Protein AF-A0A3R7D7I3-F1 (afdb_monomer_lite)

Sequence (287 aa):
MRCALALGLGGVFFFAKLTLVVSSLQPSVLHIVVDAAAATLDTLFAASAFFLMVVQVGGTERAIDVLAKHQAQVIPPTPAFASPCDDDTQDYDQVRQARVTYMAHRRVMLQFALVHPVLVTAAAAHDATTSRVKTSGAAIRVVLALLDVGMTCVAIVSLVQLVKRFDAAIAAKFRHKGKAVIVLGYILLRCVQCSVYNGCVPPTYRDQCTWFWAMCLVQLVVLTAGFARVFAPSTFHAMSYGRPALSRVWDVFQHPVPECRTLHDTLATEFAGGASTKQLHHLRVEY

Structure (mmCIF, N/CA/C/O backbone):
data_AF-A0A3R7D7I3-F1
#
_entry.id   AF-A0A3R7D7I3-F1
#
loop_
_atom_site.group_PDB
_atom_site.id
_atom_site.type_symbol
_atom_site.label_atom_id
_atom_site.label_alt_id
_atom_site.label_comp_id
_atom_site.label_asym_id
_atom_site.label_entity_id
_atom_site.label_seq_id
_atom_site.pdbx_PDB_ins_code
_atom_site.Cartn_x
_atom_site.Cartn_y
_atom_site.Cartn_z
_atom_site.occupancy
_atom_site.B_iso_or_equiv
_atom_site.auth_seq_id
_atom_site.auth_comp_id
_atom_site.auth_asym_id
_atom_site.auth_atom_id
_atom_site.pdbx_PDB_model_num
ATOM 1 N N . MET A 1 1 ? -16.046 -5.085 0.261 1.00 49.41 1 MET A N 1
ATOM 2 C CA . MET A 1 1 ? -16.159 -4.663 -1.157 1.00 49.41 1 MET A CA 1
ATOM 3 C C . MET A 1 1 ? -14.926 -3.924 -1.680 1.00 49.41 1 MET A C 1
ATOM 5 O O . MET A 1 1 ? -14.342 -4.412 -2.631 1.00 49.41 1 MET A O 1
ATOM 9 N N . ARG A 1 2 ? -14.473 -2.812 -1.076 1.00 54.53 2 ARG A N 1
ATOM 10 C CA . ARG A 1 2 ? -13.364 -1.993 -1.627 1.00 54.53 2 ARG A CA 1
ATOM 11 C C . ARG A 1 2 ? -12.019 -2.731 -1.786 1.00 54.53 2 ARG A C 1
ATOM 13 O O . ARG A 1 2 ? -11.414 -2.627 -2.841 1.00 54.53 2 ARG A O 1
ATOM 20 N N . CYS A 1 3 ? -11.599 -3.540 -0.808 1.00 55.62 3 CYS A N 1
ATOM 21 C CA . CYS A 1 3 ? -10.357 -4.325 -0.916 1.00 55.62 3 CYS A CA 1
ATOM 22 C C . CYS A 1 3 ? -10.444 -5.437 -1.976 1.00 55.62 3 CYS A C 1
ATOM 24 O O . CYS A 1 3 ? -9.468 -5.701 -2.659 1.00 55.62 3 CYS A O 1
ATOM 26 N N . ALA A 1 4 ? -11.619 -6.054 -2.146 1.00 58.28 4 ALA A N 1
ATOM 27 C CA . ALA A 1 4 ? -11.839 -7.082 -3.165 1.00 58.28 4 ALA A CA 1
ATOM 28 C C . ALA A 1 4 ? -11.820 -6.485 -4.582 1.00 58.28 4 ALA A C 1
ATOM 30 O O . ALA A 1 4 ? -11.237 -7.068 -5.486 1.00 58.28 4 ALA A O 1
ATOM 31 N N . LEU A 1 5 ? -12.405 -5.292 -4.754 1.00 62.47 5 LEU A N 1
ATOM 32 C CA . LEU A 1 5 ? -12.325 -4.533 -6.003 1.00 62.47 5 LEU A CA 1
ATOM 33 C C . LEU A 1 5 ? -10.889 -4.111 -6.313 1.00 62.47 5 LEU A C 1
ATOM 35 O O . LEU A 1 5 ? -10.449 -4.284 -7.439 1.00 62.47 5 LEU A O 1
ATOM 39 N N . ALA A 1 6 ? -10.146 -3.608 -5.325 1.00 60.66 6 ALA A N 1
ATOM 40 C CA . ALA A 1 6 ? -8.744 -3.241 -5.509 1.00 60.66 6 ALA A CA 1
ATOM 41 C C . ALA A 1 6 ? -7.867 -4.453 -5.869 1.00 60.66 6 ALA A C 1
ATOM 43 O O . ALA A 1 6 ? -7.015 -4.338 -6.740 1.00 60.66 6 ALA A O 1
ATOM 44 N N . LEU A 1 7 ? -8.119 -5.621 -5.271 1.00 62.03 7 LEU A N 1
ATOM 45 C CA . LEU A 1 7 ? -7.388 -6.856 -5.571 1.00 62.03 7 LEU A CA 1
ATOM 46 C C . LEU A 1 7 ? -7.756 -7.421 -6.954 1.00 62.03 7 LEU A C 1
ATOM 48 O O . LEU A 1 7 ? -6.875 -7.818 -7.712 1.00 62.03 7 LEU A O 1
ATOM 52 N N . GLY A 1 8 ? -9.040 -7.379 -7.327 1.00 62.53 8 GLY A N 1
ATOM 53 C CA . GLY A 1 8 ? -9.505 -7.747 -8.667 1.00 62.53 8 GLY A CA 1
ATOM 54 C C . GLY A 1 8 ? -8.956 -6.819 -9.755 1.00 62.53 8 GLY A C 1
ATOM 55 O O . GLY A 1 8 ? -8.405 -7.291 -10.746 1.00 62.53 8 GLY A O 1
ATOM 56 N N . LEU A 1 9 ? -9.027 -5.502 -9.544 1.00 67.88 9 LEU A N 1
ATOM 57 C CA . LEU A 1 9 ? -8.438 -4.511 -10.446 1.00 67.88 9 LEU A CA 1
ATOM 58 C C . LEU A 1 9 ? -6.911 -4.649 -10.500 1.00 67.88 9 LEU A C 1
ATOM 60 O O . LEU A 1 9 ? -6.346 -4.599 -11.586 1.00 67.88 9 LEU A O 1
ATOM 64 N N . GLY A 1 10 ? -6.246 -4.898 -9.369 1.00 61.69 10 GLY A N 1
ATOM 65 C CA . GLY A 1 10 ? -4.805 -5.158 -9.311 1.00 61.69 10 GLY A CA 1
ATOM 66 C C . GLY A 1 10 ? -4.401 -6.349 -10.181 1.00 61.69 10 GLY A C 1
ATOM 67 O O . GLY A 1 10 ? -3.422 -6.262 -10.922 1.00 61.69 10 GLY A O 1
ATOM 68 N N . GLY A 1 11 ? -5.210 -7.415 -10.182 1.00 61.19 11 GLY A N 1
ATOM 69 C CA . GLY A 1 11 ? -5.064 -8.541 -11.106 1.00 61.19 11 GLY A CA 1
ATOM 70 C C . GLY A 1 11 ? -5.234 -8.140 -12.574 1.00 61.19 11 GLY A C 1
ATOM 71 O O . GLY A 1 11 ? -4.400 -8.500 -13.402 1.00 61.19 11 GLY A O 1
ATOM 72 N N . VAL A 1 12 ? -6.250 -7.338 -12.906 1.00 73.81 12 VAL A N 1
ATOM 73 C CA . VAL A 1 12 ? -6.464 -6.831 -14.277 1.00 73.81 12 VAL A CA 1
ATOM 74 C C . VAL A 1 12 ? -5.274 -5.999 -14.760 1.00 73.81 12 VAL A C 1
ATOM 76 O O . VAL A 1 12 ? -4.784 -6.227 -15.864 1.00 73.81 12 VAL A O 1
ATOM 79 N N . PHE A 1 13 ? -4.755 -5.079 -13.942 1.00 71.44 13 PHE A N 1
ATOM 80 C CA . PHE A 1 13 ? -3.580 -4.281 -14.308 1.00 71.44 13 PHE A CA 1
ATOM 81 C C . PHE A 1 13 ? -2.303 -5.120 -14.392 1.00 71.44 13 PHE A C 1
ATOM 83 O O . PHE A 1 13 ? -1.459 -4.848 -15.242 1.00 71.44 13 PHE A O 1
ATOM 90 N N . PHE A 1 14 ? -2.166 -6.161 -13.566 1.00 66.44 14 PHE A N 1
ATOM 91 C CA . PHE A 1 14 ? -1.073 -7.123 -13.692 1.00 66.44 14 PHE A CA 1
ATOM 92 C C . PHE A 1 14 ? -1.122 -7.853 -15.041 1.00 66.44 14 PHE A C 1
ATOM 94 O O . PHE A 1 14 ? -0.117 -7.889 -15.748 1.00 66.44 14 PHE A O 1
ATOM 101 N N . PHE A 1 15 ? -2.292 -8.356 -15.448 1.00 68.38 15 PHE A N 1
ATOM 102 C CA . PHE A 1 15 ? -2.475 -8.981 -16.762 1.00 68.38 15 PHE A CA 1
ATOM 103 C C . PHE A 1 15 ? -2.281 -7.993 -17.916 1.00 68.38 15 PHE A C 1
ATOM 105 O O . PHE A 1 15 ? -1.666 -8.346 -18.923 1.00 68.38 15 PHE A O 1
ATOM 112 N N . ALA A 1 16 ? -2.737 -6.747 -17.769 1.00 69.31 16 ALA A N 1
ATOM 113 C CA . ALA A 1 16 ? -2.499 -5.695 -18.752 1.00 69.31 16 ALA A CA 1
ATOM 114 C C . ALA A 1 16 ? -0.996 -5.422 -18.914 1.00 69.31 16 ALA A C 1
ATOM 116 O O . ALA A 1 16 ? -0.504 -5.406 -20.040 1.00 69.31 16 ALA A O 1
ATOM 117 N N . LYS A 1 17 ? -0.250 -5.290 -17.806 1.00 67.88 17 LYS A N 1
ATOM 118 C CA . LYS A 1 17 ? 1.209 -5.100 -17.815 1.00 67.88 17 LYS A CA 1
ATOM 119 C C . LYS A 1 17 ? 1.936 -6.293 -18.432 1.00 67.88 17 LYS A C 1
ATOM 121 O O . LYS A 1 17 ? 2.832 -6.098 -19.245 1.00 67.88 17 LYS A O 1
ATOM 126 N N . LEU A 1 18 ? 1.534 -7.513 -18.081 1.00 63.91 18 LEU A N 1
ATOM 127 C CA . LEU A 1 18 ? 2.087 -8.735 -18.660 1.00 63.91 18 LEU A CA 1
ATOM 128 C C . LEU A 1 18 ? 1.888 -8.765 -20.181 1.00 63.91 18 LEU A C 1
ATOM 130 O O . LEU A 1 18 ? 2.837 -8.990 -20.923 1.00 63.91 18 LEU A O 1
ATOM 134 N N . THR A 1 19 ? 0.670 -8.478 -20.640 1.00 67.75 19 THR A N 1
ATOM 135 C CA . THR A 1 19 ? 0.333 -8.445 -22.070 1.00 67.75 19 THR A CA 1
ATOM 136 C C . THR A 1 19 ? 1.144 -7.374 -22.794 1.00 67.75 19 THR A C 1
ATOM 138 O O . THR A 1 19 ? 1.713 -7.644 -23.846 1.00 67.75 19 THR A O 1
ATOM 141 N N . LEU A 1 20 ? 1.265 -6.186 -22.199 1.00 68.31 20 LEU A N 1
ATOM 142 C CA . LEU A 1 20 ? 2.070 -5.070 -22.697 1.00 68.31 20 LEU A CA 1
ATOM 143 C C . LEU A 1 20 ? 3.546 -5.445 -22.884 1.00 68.31 20 LEU A C 1
ATOM 145 O O . LEU A 1 20 ? 4.118 -5.169 -23.933 1.00 68.31 20 LEU A O 1
ATOM 149 N N . VAL A 1 21 ? 4.154 -6.088 -21.881 1.00 64.31 21 VAL A N 1
ATOM 150 C CA . VAL A 1 21 ? 5.559 -6.530 -21.929 1.00 64.31 21 VAL A CA 1
ATOM 151 C C . VAL A 1 21 ? 5.761 -7.617 -22.987 1.00 64.31 21 VAL A C 1
ATOM 153 O O . VAL A 1 21 ? 6.714 -7.553 -23.749 1.00 64.31 21 VAL A O 1
ATOM 156 N N . VAL A 1 22 ? 4.840 -8.578 -23.095 1.00 61.34 22 VAL A N 1
ATOM 157 C CA . VAL A 1 22 ? 4.948 -9.685 -24.063 1.00 61.34 22 VAL A CA 1
ATOM 158 C C . VAL A 1 22 ? 4.693 -9.232 -25.506 1.00 61.34 22 VAL A C 1
ATOM 160 O O . VAL A 1 22 ? 5.237 -9.816 -26.438 1.00 61.34 22 VAL A O 1
ATOM 163 N N . SER A 1 23 ? 3.880 -8.195 -25.714 1.00 60.03 23 SER A N 1
ATOM 164 C CA . SER A 1 23 ? 3.432 -7.811 -27.059 1.00 60.03 23 SER A CA 1
ATOM 165 C C . SER A 1 23 ? 4.434 -6.959 -27.845 1.00 60.03 23 SER A C 1
ATOM 167 O O . SER A 1 23 ? 4.179 -6.735 -29.021 1.00 60.03 23 SER A O 1
ATOM 169 N N . SER A 1 24 ? 5.510 -6.445 -27.229 1.00 57.09 24 SER A N 1
ATOM 170 C CA . SER A 1 24 ? 6.597 -5.609 -27.804 1.00 57.09 24 SER A CA 1
ATOM 171 C C . SER A 1 24 ? 6.213 -4.417 -28.720 1.00 57.09 24 SER A C 1
ATOM 173 O O . SER A 1 24 ? 7.095 -3.729 -29.227 1.00 57.09 24 SER A O 1
ATOM 175 N N . LEU A 1 25 ? 4.922 -4.165 -28.965 1.00 51.66 25 LEU A N 1
ATOM 176 C CA . LEU A 1 25 ? 4.387 -3.311 -30.039 1.00 51.66 25 LEU A CA 1
ATOM 177 C C . LEU A 1 25 ? 3.653 -2.063 -29.528 1.00 51.66 25 LEU A C 1
ATOM 179 O O . LEU A 1 25 ? 3.139 -1.284 -30.329 1.00 51.66 25 LEU A O 1
ATOM 183 N N . GLN A 1 26 ? 3.563 -1.854 -28.212 1.00 59.16 26 GLN A N 1
ATOM 184 C CA . GLN A 1 26 ? 2.728 -0.793 -27.641 1.00 59.16 26 GLN A CA 1
ATOM 185 C C . GLN A 1 26 ? 3.518 0.468 -27.240 1.00 59.16 26 GLN A C 1
ATOM 187 O O . GLN A 1 26 ? 4.691 0.394 -26.873 1.00 59.16 26 GLN A O 1
ATOM 192 N N . PRO A 1 27 ? 2.890 1.662 -27.316 1.00 64.94 27 PRO A N 1
ATOM 193 C CA . PRO A 1 27 ? 3.560 2.928 -27.043 1.00 64.94 27 PRO A CA 1
ATOM 194 C C . PRO A 1 27 ? 4.012 3.015 -25.582 1.00 64.94 27 PRO A C 1
ATOM 196 O O . PRO A 1 27 ? 3.268 2.669 -24.665 1.00 64.94 27 PRO A O 1
ATOM 199 N N . SER A 1 28 ? 5.203 3.575 -25.352 1.00 69.62 28 SER A N 1
ATOM 200 C CA . SER A 1 28 ? 5.809 3.750 -24.020 1.00 69.62 28 SER A CA 1
ATOM 201 C C . SER A 1 28 ? 4.902 4.470 -23.010 1.00 69.62 28 SER A C 1
ATOM 203 O O . SER A 1 28 ? 5.008 4.246 -21.809 1.00 69.62 28 SER A O 1
ATOM 205 N N . VAL A 1 29 ? 3.973 5.302 -23.490 1.00 74.00 29 VAL A N 1
ATOM 206 C CA . VAL A 1 29 ? 2.963 5.990 -22.669 1.00 74.00 29 VAL A CA 1
ATOM 207 C C . VAL A 1 29 ? 2.000 5.003 -22.000 1.00 74.00 29 VAL A C 1
ATOM 209 O O . VAL A 1 29 ? 1.651 5.184 -20.838 1.00 74.00 29 VAL A O 1
ATOM 212 N N . LEU A 1 30 ? 1.598 3.936 -22.694 1.00 76.88 30 LEU A N 1
ATOM 213 C CA . LEU A 1 30 ? 0.641 2.962 -22.167 1.00 76.88 30 LEU A CA 1
ATOM 214 C C . LEU A 1 30 ? 1.245 2.141 -21.015 1.00 76.88 30 LEU A C 1
ATOM 216 O O . LEU A 1 30 ? 0.562 1.889 -20.026 1.00 76.88 30 LEU A O 1
ATOM 220 N N . HIS A 1 31 ? 2.540 1.816 -21.091 1.00 75.12 31 HIS A N 1
ATOM 221 C CA . HIS A 1 31 ? 3.275 1.192 -19.983 1.00 75.12 31 HIS A CA 1
ATOM 222 C C . HIS A 1 31 ? 3.304 2.084 -18.736 1.00 75.12 31 HIS A C 1
ATOM 224 O O . HIS A 1 31 ? 3.034 1.606 -17.637 1.00 75.12 31 HIS A O 1
ATOM 230 N N . ILE A 1 32 ? 3.569 3.385 -18.908 1.00 80.19 32 ILE A N 1
ATOM 231 C CA . ILE A 1 32 ? 3.587 4.352 -17.799 1.00 80.19 32 ILE A CA 1
ATOM 232 C C . ILE A 1 32 ? 2.203 4.449 -17.147 1.00 80.19 32 ILE A C 1
ATOM 234 O O . ILE A 1 32 ? 2.100 4.423 -15.924 1.00 80.19 32 ILE A O 1
ATOM 238 N N . VAL A 1 33 ? 1.135 4.526 -17.947 1.00 80.19 33 VAL A N 1
ATOM 239 C CA . VAL A 1 33 ? -0.244 4.620 -17.437 1.00 80.19 33 VAL A CA 1
ATOM 240 C C . VAL A 1 33 ? -0.637 3.366 -16.656 1.00 80.19 33 VAL A C 1
ATOM 242 O O . VAL A 1 33 ? -1.224 3.479 -15.579 1.00 80.19 33 VAL A O 1
ATOM 245 N N . VAL A 1 34 ? -0.298 2.176 -17.158 1.00 81.19 34 VAL A N 1
ATOM 246 C CA . VAL A 1 34 ? -0.594 0.915 -16.463 1.00 81.19 34 VAL A CA 1
ATOM 247 C C . VAL A 1 34 ? 0.185 0.799 -15.152 1.00 81.19 34 VAL A C 1
ATOM 249 O O . VAL A 1 34 ? -0.396 0.393 -14.146 1.00 81.19 34 VAL A O 1
ATOM 252 N N . ASP A 1 35 ? 1.448 1.223 -15.124 1.00 81.00 35 ASP A N 1
ATOM 253 C CA . ASP A 1 35 ? 2.273 1.220 -13.912 1.00 81.00 35 ASP A CA 1
ATOM 254 C C . ASP A 1 35 ? 1.782 2.226 -12.867 1.00 81.00 35 ASP A C 1
ATOM 256 O O . ASP A 1 35 ? 1.674 1.892 -11.684 1.00 81.00 35 ASP A O 1
ATOM 260 N N . ALA A 1 36 ? 1.391 3.425 -13.300 1.00 81.69 36 ALA A N 1
ATOM 261 C CA . ALA A 1 36 ? 0.805 4.441 -12.432 1.00 81.69 36 ALA A CA 1
ATOM 262 C C . ALA A 1 36 ? -0.535 3.978 -11.831 1.00 81.69 36 ALA A C 1
ATOM 264 O O . ALA A 1 36 ? -0.782 4.137 -10.631 1.00 81.69 36 ALA A O 1
ATOM 265 N N . ALA A 1 37 ? -1.399 3.368 -12.647 1.00 79.25 37 ALA A N 1
ATOM 266 C CA . ALA A 1 37 ? -2.689 2.847 -12.202 1.00 79.25 37 ALA A CA 1
ATOM 267 C C . ALA A 1 37 ? -2.520 1.670 -11.228 1.00 79.25 37 ALA A C 1
ATOM 269 O O . ALA A 1 37 ? -3.172 1.631 -10.183 1.00 79.25 37 ALA A O 1
ATOM 270 N N . ALA A 1 38 ? -1.595 0.754 -11.527 1.00 81.56 38 ALA A N 1
ATOM 271 C CA . ALA A 1 38 ? -1.216 -0.350 -10.652 1.00 81.56 38 ALA A CA 1
ATOM 272 C C . ALA A 1 38 ? -0.737 0.147 -9.278 1.00 81.56 38 ALA A C 1
ATOM 274 O O . ALA A 1 38 ? -1.257 -0.306 -8.259 1.00 81.56 38 ALA A O 1
ATOM 275 N N . ALA A 1 39 ? 0.179 1.119 -9.251 1.00 83.31 39 ALA A N 1
ATOM 276 C CA . ALA A 1 39 ? 0.690 1.700 -8.011 1.00 83.31 39 ALA A CA 1
ATOM 277 C C . ALA A 1 39 ? -0.401 2.439 -7.218 1.00 83.31 39 ALA A C 1
ATOM 279 O O . ALA A 1 39 ? -0.463 2.351 -5.994 1.00 83.31 39 ALA A O 1
ATOM 280 N N . THR A 1 40 ? -1.317 3.125 -7.908 1.00 83.12 40 THR A N 1
ATOM 281 C CA . THR A 1 40 ? -2.461 3.802 -7.270 1.00 83.12 40 THR A CA 1
ATOM 282 C C . THR A 1 40 ? -3.419 2.810 -6.605 1.00 83.12 40 THR A C 1
ATOM 284 O O . THR A 1 40 ? -4.008 3.099 -5.563 1.00 83.12 40 THR A O 1
ATOM 287 N N . LEU A 1 41 ? -3.587 1.614 -7.169 1.00 81.94 41 LEU A N 1
ATOM 288 C CA . LEU A 1 41 ? -4.378 0.568 -6.521 1.00 81.94 41 LEU A CA 1
ATOM 289 C C . LEU A 1 41 ? -3.684 -0.014 -5.298 1.00 81.94 41 LEU A C 1
ATOM 291 O O . LEU A 1 41 ? -4.356 -0.285 -4.302 1.00 81.94 41 LEU A O 1
ATOM 295 N N . ASP A 1 42 ? -2.364 -0.175 -5.351 1.00 82.50 42 ASP A N 1
ATOM 296 C CA . ASP A 1 42 ? -1.586 -0.678 -4.222 1.00 82.50 42 ASP A CA 1
ATOM 297 C C . ASP A 1 42 ? -1.678 0.298 -3.031 1.00 82.50 42 ASP A C 1
ATOM 299 O O . ASP A 1 42 ? -1.927 -0.121 -1.893 1.00 82.50 42 ASP A O 1
ATOM 303 N N . THR A 1 43 ? -1.630 1.611 -3.290 1.00 84.38 43 THR A N 1
ATOM 304 C CA . THR A 1 43 ? -1.859 2.627 -2.252 1.00 84.38 43 THR A CA 1
ATOM 305 C C . THR A 1 43 ? -3.294 2.678 -1.759 1.00 84.38 43 THR A C 1
ATOM 307 O O . THR A 1 43 ? -3.520 2.797 -0.551 1.00 84.38 43 THR A O 1
ATOM 310 N N . LEU A 1 44 ? -4.278 2.544 -2.651 1.00 82.69 44 LEU A N 1
ATOM 311 C CA . LEU A 1 44 ? -5.686 2.476 -2.267 1.00 82.69 44 LEU A CA 1
ATOM 312 C C . LEU A 1 44 ? -5.947 1.266 -1.366 1.00 82.69 44 LEU A C 1
ATOM 314 O O . LEU A 1 44 ? -6.689 1.366 -0.386 1.00 82.69 44 LEU A O 1
ATOM 318 N N . PHE A 1 45 ? -5.319 0.130 -1.664 1.00 81.94 45 PHE A N 1
ATOM 319 C CA . PHE A 1 45 ? -5.427 -1.081 -0.868 1.00 81.94 45 PHE A CA 1
ATOM 320 C C . PHE A 1 45 ? -4.815 -0.884 0.525 1.00 81.94 45 PHE A C 1
ATOM 322 O O . PHE A 1 45 ? -5.498 -1.143 1.521 1.00 81.94 45 PHE A O 1
ATOM 329 N N . ALA A 1 46 ? -3.608 -0.317 0.617 1.00 83.06 46 ALA A N 1
ATOM 330 C CA . ALA A 1 46 ? -2.964 0.033 1.886 1.00 83.06 46 ALA A CA 1
ATOM 331 C C . ALA A 1 46 ? -3.804 1.011 2.726 1.00 83.06 46 ALA A C 1
ATOM 333 O O . ALA A 1 46 ? -4.096 0.745 3.896 1.00 83.06 46 ALA A O 1
ATOM 334 N N . ALA A 1 47 ? -4.272 2.101 2.113 1.00 83.50 47 ALA A N 1
ATOM 335 C CA . ALA A 1 47 ? -5.122 3.094 2.764 1.00 83.50 47 ALA A CA 1
ATOM 336 C C . ALA A 1 47 ? -6.456 2.488 3.221 1.00 83.50 47 ALA A C 1
ATOM 338 O O . ALA A 1 47 ? -6.937 2.791 4.313 1.00 83.50 47 ALA A O 1
ATOM 339 N N . SER A 1 48 ? -7.042 1.591 2.422 1.00 80.88 48 SER A N 1
ATOM 340 C CA . SER A 1 48 ? -8.279 0.898 2.784 1.00 80.88 48 SER A CA 1
ATOM 341 C C . SER A 1 48 ? -8.093 -0.031 3.980 1.00 80.88 48 SER A C 1
ATOM 343 O O . SER A 1 48 ? -8.968 -0.088 4.839 1.00 80.88 48 SER A O 1
ATOM 345 N N . ALA A 1 49 ? -6.954 -0.715 4.087 1.00 81.94 49 ALA A N 1
ATOM 346 C CA . ALA A 1 49 ? -6.662 -1.577 5.222 1.00 81.94 49 ALA A CA 1
ATOM 347 C C . ALA A 1 49 ? -6.408 -0.777 6.504 1.00 81.94 49 ALA A C 1
ATOM 349 O O . ALA A 1 49 ? -6.952 -1.123 7.554 1.00 81.94 49 ALA A O 1
ATOM 350 N N . PHE A 1 50 ? -5.654 0.323 6.407 1.00 84.06 50 PHE A N 1
ATOM 351 C CA . PHE A 1 50 ? -5.491 1.274 7.506 1.00 84.06 50 PHE A CA 1
ATOM 352 C C . PHE A 1 50 ? -6.852 1.800 7.982 1.00 84.06 50 PHE A C 1
ATOM 354 O O . PHE A 1 50 ? -7.172 1.729 9.167 1.00 84.06 50 PHE A O 1
ATOM 361 N N . PHE A 1 51 ? -7.690 2.246 7.044 1.00 79.75 51 PHE A N 1
ATOM 362 C CA . PHE A 1 51 ? -9.035 2.730 7.333 1.00 79.75 51 PHE A CA 1
ATOM 363 C C . PHE A 1 51 ? -9.901 1.670 8.019 1.00 79.75 51 PHE A C 1
ATOM 365 O O . PHE A 1 51 ? -10.556 1.953 9.019 1.00 79.75 51 PHE A O 1
ATOM 372 N N . LEU A 1 52 ? -9.883 0.435 7.512 1.00 77.94 52 LEU A N 1
ATOM 373 C CA . LEU A 1 52 ? -10.634 -0.665 8.104 1.00 77.94 52 LEU A CA 1
ATOM 374 C C . LEU A 1 52 ? -10.214 -0.933 9.547 1.00 77.94 52 LEU A C 1
ATOM 376 O O . LEU A 1 52 ? -11.087 -1.174 10.371 1.00 77.94 52 LEU A O 1
ATOM 380 N N . MET A 1 53 ? -8.923 -0.860 9.872 1.00 79.38 53 MET A N 1
ATOM 381 C CA . MET A 1 53 ? -8.482 -1.009 11.261 1.00 79.38 53 MET A CA 1
ATOM 382 C C . MET A 1 53 ? -9.040 0.091 12.161 1.00 79.38 53 MET A C 1
ATOM 384 O O . MET A 1 53 ? -9.616 -0.220 13.199 1.00 79.38 53 MET A O 1
ATOM 388 N N . VAL A 1 54 ? -8.941 1.356 11.745 1.00 80.56 54 VAL A N 1
ATOM 389 C CA . VAL A 1 54 ? -9.449 2.494 12.531 1.00 80.56 54 VAL A CA 1
ATOM 390 C C . VAL A 1 54 ? -10.958 2.381 12.758 1.00 80.56 54 VAL A C 1
ATOM 392 O O . VAL A 1 54 ? -11.436 2.561 13.875 1.00 80.56 54 VAL A O 1
ATOM 395 N N . VAL A 1 55 ? -11.720 2.016 11.726 1.00 76.31 55 VAL A N 1
ATOM 396 C CA . VAL A 1 55 ? -13.175 1.841 11.844 1.00 76.31 55 VAL A CA 1
ATOM 397 C C . VAL A 1 55 ? -13.533 0.704 12.800 1.00 76.31 55 VAL A C 1
ATOM 399 O O . VAL A 1 55 ? -14.446 0.855 13.604 1.00 76.31 55 VAL A O 1
ATOM 402 N N . GLN A 1 56 ? -12.806 -0.413 12.764 1.00 76.12 56 GLN A N 1
ATOM 403 C CA . GLN A 1 56 ? -13.071 -1.553 13.651 1.00 76.12 56 GLN A CA 1
ATOM 404 C C . GLN A 1 56 ? -12.766 -1.251 15.120 1.00 76.12 56 GLN A C 1
ATOM 406 O O . GLN A 1 56 ? -13.434 -1.789 15.995 1.00 76.12 56 GLN A O 1
ATOM 411 N N . VAL A 1 57 ? -11.811 -0.361 15.395 1.00 74.81 57 VAL A N 1
ATOM 412 C CA . VAL A 1 57 ? -11.534 0.124 16.757 1.00 74.81 57 VAL A CA 1
ATOM 413 C C . VAL A 1 57 ? -12.620 1.097 17.251 1.00 74.81 57 VAL A C 1
ATOM 415 O O . VAL A 1 57 ? -12.772 1.293 18.454 1.00 74.81 57 VAL A O 1
ATOM 418 N N . GLY A 1 58 ? -13.429 1.661 16.350 1.00 69.25 58 GLY A N 1
ATOM 419 C CA . GLY A 1 58 ? -14.459 2.652 16.676 1.00 69.25 58 GLY A CA 1
ATOM 420 C C . GLY A 1 58 ? -14.044 4.086 16.409 1.00 69.25 58 GLY A C 1
ATOM 421 O O . GLY A 1 58 ? -14.421 4.979 17.160 1.00 69.25 58 GLY A O 1
ATOM 422 N N . GLY A 1 59 ? -13.259 4.288 15.350 1.00 74.75 59 GLY A N 1
ATOM 423 C CA . GLY A 1 59 ? -12.902 5.605 14.846 1.00 74.75 59 GLY A CA 1
ATOM 424 C C . GLY A 1 59 ? -11.623 6.174 15.450 1.00 74.75 59 GLY A C 1
ATOM 425 O O . GLY A 1 59 ? -10.924 5.542 16.241 1.00 74.75 59 GLY A O 1
ATOM 426 N N . THR A 1 60 ? -11.303 7.394 15.021 1.00 78.75 60 THR A N 1
ATOM 427 C CA . THR A 1 60 ? -10.052 8.081 15.359 1.00 78.75 60 THR A CA 1
ATOM 428 C C . THR A 1 60 ? -9.906 8.343 16.859 1.00 78.75 60 THR A C 1
ATOM 430 O O . THR A 1 60 ? -8.852 8.048 17.412 1.00 78.75 60 THR A O 1
ATOM 433 N N . GLU A 1 61 ? -10.942 8.855 17.527 1.00 76.94 61 GLU A N 1
ATOM 434 C CA . GLU A 1 61 ? -10.860 9.193 18.958 1.00 76.94 61 GLU A CA 1
ATOM 435 C C . GLU A 1 61 ? -10.656 7.935 19.814 1.00 76.94 61 GLU A C 1
ATOM 437 O O . GLU A 1 61 ? -9.719 7.865 20.604 1.00 76.94 61 GLU A O 1
ATOM 442 N N . ARG A 1 62 ? -11.402 6.855 19.542 1.00 78.56 62 ARG A N 1
ATOM 443 C CA . ARG A 1 62 ? -11.213 5.588 20.263 1.00 78.56 62 ARG A CA 1
ATOM 444 C C . ARG A 1 62 ? -9.859 4.935 19.981 1.00 78.56 62 ARG A C 1
ATOM 446 O O . ARG A 1 62 ? -9.287 4.292 20.857 1.00 78.56 62 ARG A O 1
ATOM 453 N N . ALA A 1 63 ? -9.328 5.099 18.770 1.00 82.69 63 ALA A N 1
ATOM 454 C CA . ALA A 1 63 ? -7.979 4.652 18.441 1.00 82.69 63 ALA A CA 1
ATOM 455 C C . ALA A 1 63 ? -6.908 5.409 19.246 1.00 82.69 63 ALA A C 1
ATOM 457 O O . ALA A 1 63 ? -5.927 4.795 19.669 1.00 82.69 63 ALA A O 1
ATOM 458 N N . ILE A 1 64 ? -7.103 6.710 19.489 1.00 84.38 64 ILE A N 1
ATOM 459 C CA . ILE A 1 64 ? -6.230 7.525 20.346 1.00 84.38 64 ILE A CA 1
ATOM 460 C C . ILE A 1 64 ? -6.334 7.060 21.803 1.00 84.38 64 ILE A C 1
ATOM 462 O O . ILE A 1 64 ? -5.299 6.819 22.420 1.00 84.38 64 ILE A O 1
ATOM 466 N N . ASP A 1 65 ? -7.541 6.815 22.314 1.00 83.44 65 ASP A N 1
ATOM 467 C CA . ASP A 1 65 ? -7.742 6.320 23.685 1.00 83.44 65 ASP A CA 1
ATOM 468 C C . ASP A 1 65 ? -7.074 4.956 23.915 1.00 83.44 65 ASP A C 1
ATOM 470 O O . ASP A 1 65 ? -6.450 4.711 24.948 1.00 83.44 65 ASP A O 1
ATOM 474 N N . VAL A 1 66 ? -7.178 4.042 22.944 1.00 84.88 66 VAL A N 1
ATOM 475 C CA . VAL A 1 66 ? -6.528 2.721 23.017 1.00 84.88 66 VAL A CA 1
ATOM 476 C C . VAL A 1 66 ? -5.002 2.852 22.996 1.00 84.88 66 VAL A C 1
ATOM 478 O O . VAL A 1 66 ? -4.316 2.097 23.690 1.00 84.88 66 VAL A O 1
ATOM 481 N N . LEU A 1 67 ? -4.464 3.808 22.231 1.00 84.50 67 LEU A N 1
ATOM 482 C CA . LEU A 1 67 ? -3.031 4.106 22.210 1.00 84.50 67 LEU A CA 1
ATOM 483 C C . LEU A 1 67 ? -2.551 4.708 23.536 1.00 84.50 67 LEU A C 1
ATOM 485 O O . LEU A 1 67 ? -1.506 4.279 24.025 1.00 84.50 67 LEU A O 1
ATOM 489 N N . ALA A 1 68 ? -3.319 5.626 24.131 1.00 82.88 68 ALA A N 1
ATOM 490 C CA . ALA A 1 68 ? -3.015 6.219 25.434 1.00 82.88 68 ALA A CA 1
ATOM 491 C C . ALA A 1 68 ? -2.956 5.138 26.526 1.00 82.88 68 ALA A C 1
ATOM 493 O O . ALA A 1 68 ? -1.959 5.022 27.237 1.00 82.88 68 ALA A O 1
ATOM 494 N N . LYS A 1 69 ? -3.946 4.234 26.553 1.00 82.25 69 LYS A N 1
ATOM 495 C CA . LYS A 1 69 ? -3.980 3.090 27.483 1.00 82.25 69 LYS A CA 1
ATOM 496 C C . LYS A 1 69 ? -2.807 2.125 27.304 1.00 82.25 69 LYS A C 1
ATOM 498 O O . LYS A 1 69 ? -2.287 1.608 28.287 1.00 82.25 69 LYS A O 1
ATOM 503 N N . HIS A 1 70 ? -2.371 1.883 26.067 1.00 77.00 70 HIS A N 1
ATOM 504 C CA . HIS A 1 70 ? -1.177 1.072 25.810 1.00 77.00 70 HIS A CA 1
ATOM 505 C C . HIS A 1 70 ? 0.110 1.756 26.287 1.00 77.00 70 HIS A C 1
ATOM 507 O O . HIS A 1 70 ? 1.013 1.074 26.761 1.00 77.00 70 HIS A O 1
ATOM 513 N N . GLN A 1 71 ? 0.223 3.082 26.164 1.00 70.62 71 GLN A N 1
ATOM 514 C CA . GLN A 1 71 ? 1.398 3.822 26.638 1.00 70.62 71 GLN A CA 1
ATOM 515 C C . GLN A 1 71 ? 1.484 3.846 28.167 1.00 70.62 71 GLN A C 1
ATOM 517 O O . GLN A 1 71 ? 2.575 3.649 28.701 1.00 70.62 71 GLN A O 1
ATOM 522 N N . ALA A 1 72 ? 0.347 3.969 28.853 1.00 62.16 72 ALA A N 1
ATOM 523 C CA . ALA A 1 72 ? 0.267 3.885 30.310 1.00 62.16 72 ALA A CA 1
ATOM 524 C C . ALA A 1 72 ? 0.790 2.546 30.869 1.00 62.16 72 ALA A C 1
ATOM 526 O O . ALA A 1 72 ? 1.356 2.508 31.953 1.00 62.16 72 ALA A O 1
ATOM 527 N N . GLN A 1 73 ? 0.650 1.445 30.120 1.00 60.72 73 GLN A N 1
ATOM 528 C CA . GLN A 1 73 ? 1.142 0.120 30.528 1.00 60.72 73 GLN A CA 1
ATOM 529 C C . GLN A 1 73 ? 2.650 -0.086 30.307 1.00 60.72 73 GLN A C 1
ATOM 531 O O . GLN A 1 73 ? 3.232 -0.998 30.889 1.00 60.72 73 GLN A O 1
ATOM 536 N N . VAL A 1 74 ? 3.284 0.714 29.441 1.00 58.50 74 VAL A N 1
ATOM 537 C CA . VAL A 1 74 ? 4.707 0.568 29.076 1.00 58.50 74 VAL A CA 1
ATOM 538 C C . VAL A 1 74 ? 5.614 1.432 29.955 1.00 58.50 74 VAL A C 1
ATOM 540 O O . VAL A 1 74 ? 6.784 1.098 30.135 1.00 58.50 74 VAL A O 1
ATOM 543 N N . ILE A 1 75 ? 5.094 2.526 30.513 1.00 57.84 75 ILE A N 1
ATOM 544 C CA . ILE A 1 75 ? 5.826 3.370 31.459 1.00 57.84 75 ILE A CA 1
ATOM 545 C C . ILE A 1 75 ? 5.707 2.714 32.847 1.00 57.84 75 ILE A C 1
ATOM 547 O O . ILE A 1 75 ? 4.594 2.622 33.365 1.00 57.84 75 ILE A O 1
ATOM 551 N N . PRO A 1 76 ? 6.802 2.216 33.459 1.00 52.78 76 PRO A N 1
ATOM 552 C CA . PRO A 1 76 ? 6.737 1.684 34.815 1.00 52.78 76 PRO A CA 1
ATOM 553 C C . PRO A 1 76 ? 6.307 2.803 35.773 1.00 52.78 76 PRO A C 1
ATOM 555 O O . PRO A 1 76 ? 6.729 3.945 35.572 1.00 52.78 76 PRO A O 1
ATOM 558 N N . PRO A 1 77 ? 5.494 2.507 36.805 1.00 54.41 77 PRO A N 1
ATOM 559 C CA . PRO A 1 77 ? 5.114 3.515 37.781 1.00 54.41 77 PRO A CA 1
ATOM 560 C C . PRO A 1 77 ? 6.391 4.106 38.376 1.00 54.41 77 PRO A C 1
ATOM 562 O O . PRO A 1 77 ? 7.222 3.394 38.945 1.00 54.41 77 PRO A O 1
ATOM 565 N N . THR A 1 78 ? 6.579 5.407 38.175 1.00 52.94 78 THR A N 1
ATOM 566 C CA . THR A 1 78 ? 7.669 6.168 38.773 1.00 52.94 78 THR A CA 1
ATOM 567 C C . THR A 1 78 ? 7.606 5.948 40.290 1.00 52.94 78 THR A C 1
ATOM 569 O O . THR A 1 78 ? 6.516 6.032 40.860 1.00 52.94 78 THR A O 1
ATOM 572 N N . PRO A 1 79 ? 8.724 5.615 40.965 1.00 48.22 79 PRO A N 1
ATOM 573 C CA . PRO A 1 79 ? 8.715 5.376 42.405 1.00 48.22 79 PRO A CA 1
ATOM 574 C C . PRO A 1 79 ? 8.136 6.590 43.140 1.00 48.22 79 PRO A C 1
ATOM 576 O O . PRO A 1 79 ? 8.380 7.727 42.740 1.00 48.22 79 PRO A O 1
ATOM 579 N N . ALA A 1 80 ? 7.370 6.314 44.200 1.00 48.94 80 ALA A N 1
ATOM 580 C CA . ALA A 1 80 ? 6.418 7.174 44.920 1.00 48.94 80 ALA A CA 1
ATOM 581 C C . ALA A 1 80 ? 6.970 8.459 45.591 1.00 48.94 80 ALA A C 1
ATOM 583 O O . ALA A 1 80 ? 6.410 8.936 46.573 1.00 48.94 80 ALA A O 1
ATOM 584 N N . PHE A 1 81 ? 8.066 9.025 45.088 1.00 50.97 81 PHE A N 1
ATOM 585 C CA . PHE A 1 81 ? 8.704 10.238 45.601 1.00 50.97 81 PHE A CA 1
ATOM 586 C C . PHE A 1 81 ? 8.505 11.468 44.708 1.00 50.97 81 PHE A C 1
ATOM 588 O O . PHE A 1 81 ? 9.070 12.524 44.989 1.00 50.97 81 PHE A O 1
ATOM 595 N N . ALA A 1 82 ? 7.706 11.369 43.644 1.00 47.66 82 ALA A N 1
ATOM 596 C CA . ALA A 1 82 ? 7.300 12.548 42.895 1.00 47.66 82 ALA A CA 1
ATOM 597 C C . ALA A 1 82 ? 6.148 13.248 43.630 1.00 47.66 82 ALA A C 1
ATOM 599 O O . ALA A 1 82 ? 5.150 12.620 43.973 1.00 47.66 82 ALA A O 1
ATOM 600 N N . SER A 1 83 ? 6.346 14.545 43.884 1.00 50.50 83 SER A N 1
ATOM 601 C CA . SER A 1 83 ? 5.355 15.553 44.288 1.00 50.50 83 SER A CA 1
ATOM 602 C C . SER A 1 83 ? 3.952 15.253 43.742 1.00 50.50 83 SER A C 1
ATOM 604 O O . SER A 1 83 ? 3.889 14.738 42.626 1.00 50.50 83 SER A O 1
ATOM 606 N N . PRO A 1 84 ? 2.854 15.618 44.440 1.00 46.56 84 PRO A N 1
ATOM 607 C CA . PRO A 1 84 ? 1.501 15.512 43.896 1.00 46.56 84 PRO A CA 1
ATOM 608 C C . PRO A 1 84 ? 1.432 16.320 42.595 1.00 46.56 84 PRO A C 1
ATOM 610 O O . PRO A 1 84 ? 1.265 17.535 42.607 1.00 46.56 84 PRO A O 1
ATOM 613 N N . CYS A 1 85 ? 1.685 15.656 41.472 1.00 52.94 85 CYS A N 1
ATOM 614 C CA . CYS A 1 85 ? 1.274 16.129 40.170 1.00 52.94 85 CYS A CA 1
ATOM 615 C C . CYS A 1 85 ? -0.215 15.845 40.115 1.00 52.94 85 CYS A C 1
ATOM 617 O O . CYS A 1 85 ? -0.632 14.733 40.438 1.00 52.94 85 CYS A O 1
ATOM 619 N N . ASP A 1 86 ? -0.993 16.856 39.748 1.00 55.78 86 ASP A N 1
ATOM 620 C CA . ASP A 1 86 ? -2.412 16.690 39.474 1.00 55.78 86 ASP A CA 1
ATOM 621 C C . ASP A 1 86 ? -2.581 15.526 38.488 1.00 55.78 86 ASP A C 1
ATOM 623 O O . ASP A 1 86 ? -2.064 15.580 37.365 1.00 55.78 86 ASP A O 1
ATOM 627 N N . ASP A 1 87 ? -3.288 14.472 38.905 1.00 57.88 87 ASP A N 1
ATOM 628 C CA . ASP A 1 87 ? -3.590 13.290 38.079 1.00 57.88 87 ASP A CA 1
ATOM 629 C C . ASP A 1 87 ? -4.153 13.702 36.700 1.00 57.88 87 ASP A C 1
ATOM 631 O O . ASP A 1 87 ? -3.840 13.092 35.674 1.00 57.88 87 ASP A O 1
ATOM 635 N N . ASP A 1 88 ? -4.887 14.821 36.655 1.00 58.19 88 ASP A N 1
ATOM 636 C CA . ASP A 1 88 ? -5.459 15.412 35.443 1.00 58.19 88 ASP A CA 1
ATOM 637 C C . ASP A 1 88 ? -4.399 15.850 34.412 1.00 58.19 88 ASP A C 1
ATOM 639 O O . ASP A 1 88 ? -4.615 15.737 33.202 1.00 58.19 88 ASP A O 1
ATOM 643 N N . THR A 1 89 ? -3.227 16.327 34.853 1.00 61.34 89 THR A N 1
ATOM 644 C CA . THR A 1 89 ? -2.138 16.716 33.934 1.00 61.34 89 THR A CA 1
ATOM 645 C C . THR A 1 89 ? -1.435 15.515 33.308 1.00 61.34 89 THR A C 1
ATOM 647 O O . THR A 1 89 ? -1.064 15.564 32.132 1.00 61.34 89 THR A O 1
ATOM 650 N N . GLN A 1 90 ? -1.296 14.415 34.051 1.00 64.50 90 GLN A N 1
ATOM 651 C CA . GLN A 1 90 ? -0.625 13.214 33.560 1.00 64.50 90 GLN A CA 1
ATOM 652 C C . GLN A 1 90 ? -1.486 12.460 32.533 1.00 64.50 90 GLN A C 1
ATOM 654 O O . GLN A 1 90 ? -0.949 11.965 31.537 1.00 64.50 90 GLN A O 1
ATOM 659 N N . ASP A 1 91 ? -2.809 12.420 32.720 1.00 66.00 91 ASP A N 1
ATOM 660 C CA . ASP A 1 91 ? -3.745 11.842 31.743 1.00 66.00 91 ASP A CA 1
ATOM 661 C C . ASP A 1 91 ? -3.806 12.687 30.455 1.00 66.00 91 ASP A C 1
ATOM 663 O O . ASP A 1 91 ? -3.732 12.168 29.334 1.00 66.00 91 ASP A O 1
ATOM 667 N N . TYR A 1 92 ? -3.806 14.019 30.592 1.00 73.62 92 TYR A N 1
ATOM 668 C CA . TYR A 1 92 ? -3.793 14.931 29.447 1.00 73.62 92 TYR A CA 1
ATOM 669 C C . TYR A 1 92 ? -2.541 14.769 28.568 1.00 73.62 92 TYR A C 1
ATOM 671 O O . TYR A 1 92 ? -2.638 14.720 27.333 1.00 73.62 92 TYR A O 1
ATOM 679 N N . ASP A 1 93 ? -1.361 14.638 29.179 1.00 77.56 93 ASP A N 1
ATOM 680 C CA . ASP A 1 93 ? -0.103 14.449 28.450 1.00 77.56 93 ASP A CA 1
ATOM 681 C C . ASP A 1 93 ? -0.034 13.087 27.739 1.00 77.56 93 ASP A C 1
ATOM 683 O O . ASP A 1 93 ? 0.445 13.010 26.598 1.00 77.56 93 ASP A O 1
ATOM 687 N N . GLN A 1 94 ? -0.592 12.027 28.335 1.00 78.75 94 GLN A N 1
ATOM 688 C CA . GLN A 1 94 ? -0.693 10.707 27.699 1.00 78.75 94 GLN A CA 1
ATOM 689 C C . GLN A 1 94 ? -1.597 10.736 26.463 1.00 78.75 94 GLN A C 1
ATOM 691 O O . GLN A 1 94 ? -1.203 10.266 25.389 1.00 78.75 94 GLN A O 1
ATOM 696 N N . VAL A 1 95 ? -2.780 11.346 26.567 1.00 80.00 95 VAL A N 1
ATOM 697 C CA . VAL A 1 95 ? -3.704 11.506 25.432 1.00 80.00 95 VAL A CA 1
ATOM 698 C C . VAL A 1 95 ? -3.069 12.359 24.331 1.00 80.00 95 VAL A C 1
ATOM 700 O O . VAL A 1 95 ? -3.171 12.037 23.139 1.00 80.00 95 VAL A O 1
ATOM 703 N N . ARG A 1 96 ? -2.341 13.419 24.700 1.00 80.94 96 ARG A N 1
ATOM 704 C CA . ARG A 1 96 ? -1.606 14.261 23.749 1.00 80.94 96 ARG A CA 1
ATOM 705 C C . ARG A 1 96 ? -0.529 13.467 23.008 1.00 80.94 96 ARG A C 1
ATOM 707 O O . ARG A 1 96 ? -0.445 13.560 21.778 1.00 80.94 96 ARG A O 1
ATOM 714 N N . GLN A 1 97 ? 0.265 12.661 23.709 1.00 83.38 97 GLN A N 1
ATOM 715 C CA . GLN A 1 97 ? 1.314 11.837 23.103 1.00 83.38 97 GLN A CA 1
ATOM 716 C C . GLN A 1 97 ? 0.736 10.721 22.215 1.00 83.38 97 GLN A C 1
ATOM 718 O O . GLN A 1 97 ? 1.250 10.467 21.115 1.00 83.38 97 GLN A O 1
ATOM 723 N N . ALA A 1 98 ? -0.375 10.109 22.627 1.00 84.12 98 ALA A N 1
ATOM 724 C CA . ALA A 1 98 ? -1.111 9.132 21.830 1.00 84.12 98 ALA A CA 1
ATOM 725 C C . ALA A 1 98 ? -1.655 9.754 20.535 1.00 84.12 98 ALA A C 1
ATOM 727 O O . ALA A 1 98 ? -1.497 9.179 19.451 1.00 84.12 98 ALA A O 1
ATOM 728 N N . ARG A 1 99 ? -2.204 10.975 20.609 1.00 83.94 99 ARG A N 1
ATOM 729 C CA . ARG A 1 99 ? -2.675 11.742 19.445 1.00 83.94 99 ARG A CA 1
ATOM 730 C C . ARG A 1 99 ? -1.537 12.060 18.477 1.00 83.94 99 ARG A C 1
ATOM 732 O O . ARG A 1 99 ? -1.699 11.870 17.270 1.00 83.94 99 ARG A O 1
ATOM 739 N N . VAL A 1 100 ? -0.377 12.492 18.975 1.00 83.75 100 VAL A N 1
ATOM 740 C CA . VAL A 1 100 ? 0.816 12.731 18.139 1.00 83.75 100 VAL A CA 1
ATOM 741 C C . VAL A 1 100 ? 1.252 11.444 17.436 1.00 83.75 100 VAL A C 1
ATOM 743 O O . VAL A 1 100 ? 1.488 11.452 16.226 1.00 83.75 100 VAL A O 1
ATOM 746 N N . THR A 1 101 ? 1.284 10.327 18.162 1.00 86.50 101 THR A N 1
ATOM 747 C CA . THR A 1 101 ? 1.675 9.013 17.630 1.00 86.50 101 THR A CA 1
ATOM 748 C C . THR A 1 101 ? 0.707 8.534 16.546 1.00 86.50 101 THR A C 1
ATOM 750 O O . THR A 1 101 ? 1.131 8.138 15.459 1.00 86.50 101 THR A O 1
ATOM 753 N N . TYR A 1 102 ? -0.602 8.630 16.789 1.00 86.56 102 TYR A N 1
ATOM 754 C CA . TYR A 1 102 ? -1.626 8.305 15.795 1.00 86.56 102 TYR A CA 1
ATOM 755 C C . TYR A 1 102 ? -1.492 9.168 14.533 1.00 86.56 102 TYR A C 1
ATOM 757 O O . TYR A 1 102 ? -1.500 8.651 13.412 1.00 86.56 102 TYR A O 1
ATOM 765 N N . MET A 1 103 ? -1.310 10.482 14.700 1.00 85.38 103 MET A N 1
ATOM 766 C CA . MET A 1 103 ? -1.133 11.400 13.575 1.00 85.38 103 MET A CA 1
ATOM 767 C C . MET A 1 103 ? 0.145 11.104 12.786 1.00 85.38 103 MET A C 1
ATOM 769 O O . MET A 1 103 ? 0.129 11.230 11.561 1.00 85.38 103 MET A O 1
ATOM 773 N N . ALA A 1 104 ? 1.224 10.662 13.438 1.00 87.69 104 ALA A N 1
ATOM 774 C CA . ALA A 1 104 ? 2.435 10.214 12.755 1.00 87.69 104 ALA A CA 1
ATOM 775 C C . ALA A 1 104 ? 2.160 8.984 11.874 1.00 87.69 104 ALA A C 1
ATOM 777 O O . ALA A 1 104 ? 2.474 9.005 10.684 1.00 87.69 104 ALA A O 1
ATOM 778 N N . HIS A 1 105 ? 1.481 7.960 12.403 1.00 87.75 105 HIS A N 1
ATOM 779 C CA . HIS A 1 105 ? 1.097 6.786 11.612 1.00 87.75 105 HIS A CA 1
ATOM 780 C C . HIS A 1 105 ? 0.192 7.145 10.425 1.00 87.75 105 HIS A C 1
ATOM 782 O O . HIS A 1 105 ? 0.406 6.663 9.309 1.00 87.75 105 HIS A O 1
ATOM 788 N N . ARG A 1 106 ? -0.788 8.032 10.640 1.00 86.56 106 ARG A N 1
ATOM 789 C CA . ARG A 1 106 ? -1.674 8.533 9.582 1.00 86.56 106 ARG A CA 1
ATOM 790 C C . ARG A 1 106 ? -0.891 9.271 8.496 1.00 86.56 106 ARG A C 1
ATOM 792 O O . ARG A 1 106 ? -1.138 9.041 7.314 1.00 86.56 106 ARG A O 1
ATOM 799 N N . ARG A 1 107 ? 0.062 10.130 8.872 1.00 88.00 107 ARG A N 1
ATOM 800 C CA . ARG A 1 107 ? 0.927 10.837 7.913 1.00 88.00 107 ARG A CA 1
ATOM 801 C C . ARG A 1 107 ? 1.755 9.867 7.086 1.00 88.00 107 ARG A C 1
ATOM 803 O O . ARG A 1 107 ? 1.784 10.035 5.877 1.00 88.00 107 ARG A O 1
ATOM 810 N N . VAL A 1 108 ? 2.348 8.842 7.699 1.00 89.38 108 VAL A N 1
ATOM 811 C CA . VAL A 1 108 ? 3.112 7.813 6.973 1.00 89.38 108 VAL A CA 1
ATOM 812 C C . VAL A 1 108 ? 2.246 7.130 5.913 1.00 89.38 108 VAL A C 1
ATOM 814 O O . VAL A 1 108 ? 2.674 6.993 4.771 1.00 89.38 108 VAL A O 1
ATOM 817 N N . MET A 1 109 ? 1.010 6.749 6.252 1.00 87.62 109 MET A N 1
ATOM 818 C CA . MET A 1 109 ? 0.086 6.129 5.291 1.00 87.62 109 MET A CA 1
ATOM 819 C C . MET A 1 109 ? -0.287 7.069 4.142 1.00 87.62 109 MET A C 1
ATOM 821 O O . MET A 1 109 ? -0.337 6.644 2.991 1.00 87.62 109 MET A O 1
ATOM 825 N N . LEU A 1 110 ? -0.534 8.348 4.437 1.00 86.06 110 LEU A N 1
ATOM 826 C CA . LEU A 1 110 ? -0.850 9.352 3.417 1.00 86.06 110 LEU A CA 1
ATOM 827 C C . LEU A 1 110 ? 0.359 9.668 2.529 1.00 86.06 110 LEU A C 1
ATOM 829 O O . LEU A 1 110 ? 0.212 9.775 1.316 1.00 86.06 110 LEU A O 1
ATOM 833 N N . GLN A 1 111 ? 1.552 9.776 3.115 1.00 88.31 111 GLN A N 1
ATOM 834 C CA . GLN A 1 111 ? 2.800 9.960 2.378 1.00 88.31 111 GLN A CA 1
ATOM 835 C C . GLN A 1 111 ? 3.063 8.774 1.458 1.00 88.31 111 GLN A C 1
ATOM 837 O O . GLN A 1 111 ? 3.313 8.984 0.277 1.00 88.31 111 GLN A O 1
ATOM 842 N N . PHE A 1 112 ? 2.918 7.543 1.953 1.00 88.94 112 PHE A N 1
ATOM 843 C CA . PHE A 1 112 ? 2.996 6.350 1.115 1.00 88.94 112 PHE A CA 1
ATOM 844 C C . PHE A 1 112 ? 1.979 6.414 -0.030 1.00 88.94 112 PHE A C 1
ATOM 846 O O . PHE A 1 112 ? 2.340 6.193 -1.184 1.00 88.94 112 PHE A O 1
ATOM 853 N N . ALA A 1 113 ? 0.733 6.803 0.264 1.00 86.75 113 ALA A N 1
ATOM 854 C CA . ALA A 1 113 ? -0.323 6.865 -0.736 1.00 86.75 113 ALA A CA 1
ATOM 855 C C . ALA A 1 113 ? -0.071 7.881 -1.862 1.00 86.75 113 ALA A C 1
ATOM 857 O O . ALA A 1 113 ? -0.524 7.669 -2.986 1.00 86.75 113 ALA A O 1
ATOM 858 N N . LEU A 1 114 ? 0.652 8.962 -1.565 1.00 86.88 114 LEU A N 1
ATOM 859 C CA . LEU A 1 114 ? 0.990 10.015 -2.523 1.00 86.88 114 LEU A CA 1
ATOM 860 C C . LEU A 1 114 ? 2.317 9.760 -3.241 1.00 86.88 114 LEU A C 1
ATOM 862 O O . LEU A 1 114 ? 2.422 10.002 -4.439 1.00 86.88 114 LEU A O 1
ATOM 866 N N . VAL A 1 115 ? 3.333 9.288 -2.523 1.00 89.06 115 VAL A N 1
ATOM 867 C CA . VAL A 1 115 ? 4.702 9.204 -3.041 1.00 89.06 115 VAL A CA 1
ATOM 868 C C . VAL A 1 115 ? 4.933 7.897 -3.807 1.00 89.06 115 VAL A C 1
ATOM 870 O O . VAL A 1 115 ? 5.621 7.930 -4.822 1.00 89.06 115 VAL A O 1
ATOM 873 N N . HIS A 1 116 ? 4.321 6.770 -3.415 1.00 87.75 116 HIS A N 1
ATOM 874 C CA . HIS A 1 116 ? 4.501 5.487 -4.119 1.00 87.75 116 HIS A CA 1
ATOM 875 C C . HIS A 1 116 ? 4.100 5.557 -5.609 1.00 87.75 116 HIS A C 1
ATOM 877 O O . HIS A 1 116 ? 4.923 5.213 -6.461 1.00 87.75 116 HIS A O 1
ATOM 883 N N . PRO A 1 117 ? 2.917 6.087 -5.987 1.00 86.06 117 PRO A N 1
ATOM 884 C CA . PRO A 1 117 ? 2.536 6.185 -7.393 1.00 86.06 117 PRO A CA 1
ATOM 885 C C . PRO A 1 117 ? 3.460 7.121 -8.174 1.00 86.06 117 PRO A C 1
ATOM 887 O O . PRO A 1 117 ? 3.758 6.859 -9.338 1.00 86.06 117 PRO A O 1
ATOM 890 N N . VAL A 1 118 ? 3.963 8.182 -7.532 1.00 88.75 118 VAL A N 1
ATOM 891 C CA . VAL A 1 118 ? 4.917 9.120 -8.138 1.00 88.75 118 VAL A CA 1
ATOM 892 C C . VAL A 1 118 ? 6.256 8.438 -8.410 1.00 88.75 118 VAL A C 1
ATOM 894 O O . VAL A 1 118 ? 6.772 8.570 -9.516 1.00 88.75 118 VAL A O 1
ATOM 897 N N . LEU A 1 119 ? 6.796 7.671 -7.457 1.00 87.69 119 LEU A N 1
ATOM 898 C CA . LEU A 1 119 ? 8.054 6.936 -7.634 1.00 87.69 119 LEU A CA 1
ATOM 899 C C . LEU A 1 119 ? 7.948 5.885 -8.741 1.00 87.69 119 LEU A C 1
ATOM 901 O O . LEU A 1 119 ? 8.829 5.814 -9.598 1.00 87.69 119 LEU A O 1
ATOM 905 N N . VAL A 1 120 ? 6.854 5.119 -8.772 1.00 86.12 120 VAL A N 1
ATOM 906 C CA . VAL A 1 120 ? 6.618 4.112 -9.818 1.00 86.12 120 VAL A CA 1
ATOM 907 C C . VAL A 1 120 ? 6.468 4.771 -11.192 1.00 86.12 120 VAL A C 1
ATOM 909 O O . VAL A 1 120 ? 7.086 4.328 -12.159 1.00 86.12 120 VAL A O 1
ATOM 912 N N . THR A 1 121 ? 5.720 5.874 -11.281 1.00 86.19 121 THR A N 1
ATOM 913 C CA . THR A 1 121 ? 5.554 6.628 -12.536 1.00 86.19 121 THR A CA 1
ATOM 914 C C . THR A 1 121 ? 6.878 7.234 -13.003 1.00 86.19 121 THR A C 1
ATOM 916 O O . THR A 1 121 ? 7.199 7.172 -14.189 1.00 86.19 121 THR A O 1
ATOM 919 N N . ALA A 1 122 ? 7.678 7.783 -12.084 1.00 86.25 122 ALA A N 1
ATOM 920 C CA . ALA A 1 122 ? 8.997 8.332 -12.385 1.00 86.25 122 ALA A CA 1
ATOM 921 C C . ALA A 1 122 ? 9.965 7.247 -12.875 1.00 86.25 122 ALA A C 1
ATOM 923 O O . ALA A 1 122 ? 10.688 7.476 -13.844 1.00 86.25 122 ALA A O 1
ATOM 924 N N . ALA A 1 123 ? 9.944 6.056 -12.267 1.00 84.12 123 ALA A N 1
ATOM 925 C CA . ALA A 1 123 ? 10.735 4.914 -12.718 1.00 84.12 123 ALA A CA 1
ATOM 926 C C . ALA A 1 123 ? 10.330 4.470 -14.134 1.00 84.12 123 ALA A C 1
ATOM 928 O O . ALA A 1 123 ? 11.194 4.323 -15.000 1.00 84.12 123 ALA A O 1
ATOM 929 N N . ALA A 1 124 ? 9.026 4.357 -14.405 1.00 81.50 124 ALA A N 1
ATOM 930 C CA . ALA A 1 124 ? 8.515 4.004 -15.729 1.00 81.50 124 ALA A CA 1
ATOM 931 C C . ALA A 1 124 ? 8.862 5.065 -16.795 1.00 81.50 124 ALA A C 1
ATOM 933 O O . ALA A 1 124 ? 9.272 4.730 -17.908 1.00 81.50 124 ALA A O 1
ATOM 934 N N . ALA A 1 125 ? 8.758 6.354 -16.457 1.00 83.81 125 ALA A N 1
ATOM 935 C CA . ALA A 1 125 ? 9.142 7.454 -17.343 1.00 83.81 125 ALA A CA 1
ATOM 936 C C . ALA A 1 125 ? 10.660 7.491 -17.602 1.00 83.81 125 ALA A C 1
ATOM 938 O O . ALA A 1 125 ? 11.104 7.754 -18.725 1.00 83.81 125 ALA A O 1
ATOM 939 N N . HIS A 1 126 ? 11.468 7.190 -16.584 1.00 83.25 126 HIS A N 1
ATOM 940 C CA . HIS A 1 126 ? 12.918 7.093 -16.719 1.00 83.25 126 HIS A CA 1
ATOM 941 C C . HIS A 1 126 ? 13.331 5.924 -17.628 1.00 83.25 126 HIS A C 1
ATOM 943 O O . HIS A 1 126 ? 14.183 6.090 -18.500 1.00 83.25 126 HIS A O 1
ATOM 949 N N . ASP A 1 127 ? 12.687 4.765 -17.509 1.00 75.75 127 ASP A N 1
ATOM 950 C CA . ASP A 1 127 ? 12.917 3.631 -18.415 1.00 75.75 127 ASP A CA 1
ATOM 951 C C . ASP A 1 127 ? 12.502 3.943 -19.866 1.00 75.75 127 ASP A C 1
ATOM 953 O O . ASP A 1 127 ? 13.205 3.601 -20.823 1.00 75.75 127 ASP A O 1
ATOM 957 N N . ALA A 1 128 ? 11.387 4.651 -20.057 1.00 76.19 128 ALA A N 1
ATOM 958 C CA . ALA A 1 128 ? 10.919 5.062 -21.381 1.00 76.19 128 ALA A CA 1
ATOM 959 C C . ALA A 1 128 ? 11.858 6.069 -22.074 1.00 76.19 128 ALA A C 1
ATOM 961 O O . ALA A 1 128 ? 11.934 6.104 -23.302 1.00 76.19 128 ALA A O 1
ATOM 962 N N . THR A 1 129 ? 12.570 6.894 -21.303 1.00 74.69 129 THR A N 1
ATOM 963 C CA . THR A 1 129 ? 13.516 7.893 -21.829 1.00 74.69 129 THR A CA 1
ATOM 964 C C . THR A 1 129 ? 14.910 7.308 -22.050 1.00 74.69 129 THR A C 1
ATOM 966 O O . THR A 1 129 ? 15.515 7.551 -23.093 1.00 74.69 129 THR A O 1
ATOM 969 N N . THR A 1 130 ? 15.399 6.474 -21.132 1.00 69.19 130 THR A N 1
ATOM 970 C CA . THR A 1 130 ? 16.712 5.810 -21.245 1.00 69.19 130 THR A CA 1
ATOM 971 C C . THR A 1 130 ? 16.738 4.668 -22.259 1.00 69.19 130 THR A C 1
ATOM 973 O O . THR A 1 130 ? 17.781 4.391 -22.832 1.00 69.19 130 THR A O 1
ATOM 976 N N . SER A 1 131 ? 15.608 4.044 -22.591 1.00 60.94 131 SER A N 1
ATOM 977 C CA . SER A 1 131 ? 15.556 3.127 -23.745 1.00 60.94 131 SER A CA 1
ATOM 978 C C . SER A 1 131 ? 15.809 3.833 -25.086 1.00 60.94 131 SER A C 1
ATOM 980 O O . SER A 1 131 ? 16.259 3.195 -26.036 1.00 60.94 131 SER A O 1
ATOM 982 N N . ARG A 1 132 ? 15.578 5.153 -25.170 1.00 59.16 132 ARG A N 1
ATOM 983 C CA . ARG A 1 132 ? 15.834 5.959 -26.377 1.00 59.16 132 ARG A CA 1
ATOM 984 C C . ARG A 1 132 ? 17.252 6.527 -26.448 1.00 59.16 132 ARG A C 1
ATOM 986 O O . ARG A 1 132 ? 17.716 6.850 -27.537 1.00 59.16 132 ARG A O 1
ATOM 993 N N . VAL A 1 133 ? 17.941 6.657 -25.314 1.00 58.53 133 VAL A N 1
ATOM 994 C CA . VAL A 1 133 ? 19.279 7.259 -25.216 1.00 58.53 133 VAL A CA 1
ATOM 995 C C . VAL A 1 133 ? 20.216 6.227 -24.594 1.00 58.53 133 VAL A C 1
ATOM 997 O O . VAL A 1 133 ? 19.992 5.826 -23.463 1.00 58.53 133 VAL A O 1
ATOM 1000 N N . LYS A 1 134 ? 21.271 5.795 -25.304 1.00 56.62 134 LYS A N 1
ATOM 1001 C CA . LYS A 1 134 ? 22.272 4.786 -24.864 1.00 56.62 134 LYS A CA 1
ATOM 1002 C C . LYS A 1 134 ? 23.126 5.219 -23.644 1.00 56.62 134 LYS A C 1
ATOM 1004 O O . LYS A 1 134 ? 24.324 4.959 -23.592 1.00 56.62 134 LYS A O 1
ATOM 1009 N N . THR A 1 135 ? 22.562 5.910 -22.663 1.00 55.22 135 THR A N 1
ATOM 1010 C CA . THR A 1 135 ? 23.241 6.335 -21.440 1.00 55.22 135 THR A CA 1
ATOM 1011 C C . THR A 1 135 ? 22.923 5.406 -20.271 1.00 55.22 135 THR A C 1
ATOM 1013 O O . THR A 1 135 ? 21.800 4.950 -20.064 1.00 55.22 135 THR A O 1
ATOM 1016 N N . SER A 1 136 ? 23.961 5.122 -19.483 1.00 58.25 136 SER A N 1
ATOM 1017 C CA . SER A 1 136 ? 23.939 4.261 -18.297 1.00 58.25 136 SER A CA 1
ATOM 1018 C C . SER A 1 136 ? 23.148 4.901 -17.139 1.00 58.25 136 SER A C 1
ATOM 1020 O O . SER A 1 136 ? 23.722 5.440 -16.195 1.00 58.25 136 SER A O 1
ATOM 1022 N N . GLY A 1 137 ? 21.815 4.821 -17.185 1.00 68.69 137 GLY A N 1
ATOM 1023 C CA . GLY A 1 137 ? 20.897 5.269 -16.122 1.00 68.69 137 GLY A CA 1
ATOM 1024 C C . GLY A 1 137 ? 20.700 4.274 -14.966 1.00 68.69 137 GLY A C 1
ATOM 1025 O O . GLY A 1 137 ? 19.714 4.350 -14.239 1.00 68.69 137 GLY A O 1
ATOM 1026 N N . ALA A 1 138 ? 21.589 3.288 -14.791 1.00 74.81 138 ALA A N 1
ATOM 1027 C CA . ALA A 1 138 ? 21.412 2.221 -13.796 1.00 74.81 138 ALA A CA 1
ATOM 1028 C C . ALA A 1 138 ? 21.309 2.749 -12.353 1.00 74.81 138 ALA A C 1
ATOM 1030 O O . ALA A 1 138 ? 20.450 2.296 -11.600 1.00 74.81 138 ALA A O 1
ATOM 1031 N N . ALA A 1 139 ? 22.116 3.753 -11.994 1.00 81.19 139 ALA A N 1
ATOM 1032 C CA . ALA A 1 139 ? 22.113 4.329 -10.650 1.00 81.19 139 ALA A CA 1
ATOM 1033 C C . ALA A 1 139 ? 20.757 4.955 -10.277 1.00 81.19 139 ALA A C 1
ATOM 1035 O O . ALA A 1 139 ? 20.258 4.726 -9.180 1.00 81.19 139 ALA A O 1
ATOM 1036 N N . ILE A 1 140 ? 20.121 5.685 -11.202 1.00 84.12 140 ILE A N 1
ATOM 1037 C CA . ILE A 1 140 ? 18.828 6.344 -10.955 1.00 84.12 140 ILE A CA 1
ATOM 1038 C C . ILE A 1 140 ? 17.728 5.302 -10.716 1.00 84.12 140 ILE A C 1
ATOM 1040 O O . ILE A 1 140 ? 16.926 5.451 -9.796 1.00 84.12 140 ILE A O 1
ATOM 1044 N N . ARG A 1 141 ? 17.725 4.209 -11.487 1.00 81.06 141 ARG A N 1
ATOM 1045 C CA . ARG A 1 141 ? 16.753 3.112 -11.330 1.00 81.06 141 ARG A CA 1
ATOM 1046 C C . ARG A 1 141 ? 16.884 2.414 -9.984 1.00 81.06 141 ARG A C 1
ATOM 1048 O O . ARG A 1 141 ? 15.878 2.178 -9.321 1.00 81.06 141 ARG A O 1
ATOM 1055 N N . VAL A 1 142 ? 18.118 2.144 -9.560 1.00 83.25 142 VAL A N 1
ATOM 1056 C CA . VAL A 1 142 ? 18.393 1.547 -8.247 1.00 83.25 142 VAL A CA 1
ATOM 1057 C C . VAL A 1 142 ? 17.966 2.490 -7.124 1.00 83.25 142 VAL A C 1
ATOM 1059 O O . VAL A 1 142 ? 17.313 2.046 -6.186 1.00 83.25 142 VAL A O 1
ATOM 1062 N N . VAL A 1 143 ? 18.255 3.791 -7.227 1.00 88.25 143 VAL A N 1
ATOM 1063 C CA . VAL A 1 143 ? 17.839 4.779 -6.217 1.00 88.25 143 VAL A CA 1
ATOM 1064 C C . VAL A 1 143 ? 16.315 4.856 -6.105 1.00 88.25 143 VAL A C 1
ATOM 1066 O O . VAL A 1 143 ? 15.792 4.791 -4.995 1.00 88.25 143 VAL A O 1
ATOM 1069 N N . LEU A 1 144 ? 15.589 4.934 -7.226 1.00 87.31 144 LEU A N 1
ATOM 1070 C CA . LEU A 1 144 ? 14.121 4.951 -7.218 1.00 87.31 144 LEU A CA 1
ATOM 1071 C C . LEU A 1 144 ? 13.538 3.665 -6.616 1.00 87.31 144 LEU A C 1
ATOM 1073 O O . LEU A 1 144 ? 12.622 3.739 -5.799 1.00 87.31 144 LEU A O 1
ATOM 1077 N N . ALA A 1 145 ? 14.104 2.504 -6.956 1.00 86.12 145 ALA A N 1
ATOM 1078 C CA . ALA A 1 145 ? 13.702 1.222 -6.385 1.00 86.12 145 ALA A CA 1
ATOM 1079 C C . ALA A 1 145 ? 13.957 1.154 -4.868 1.00 86.12 145 ALA A C 1
ATOM 1081 O O . ALA A 1 145 ? 13.091 0.709 -4.119 1.00 86.12 145 ALA A O 1
ATOM 1082 N N . LEU A 1 146 ? 15.113 1.629 -4.394 1.00 88.56 146 LEU A N 1
ATOM 1083 C CA . LEU A 1 146 ? 15.445 1.651 -2.966 1.00 88.56 146 LEU A CA 1
ATOM 1084 C C . LEU A 1 146 ? 14.538 2.595 -2.172 1.00 88.56 146 LEU A C 1
ATOM 1086 O O . LEU A 1 146 ? 14.108 2.237 -1.076 1.00 88.56 146 LEU A O 1
ATOM 1090 N N . LEU A 1 147 ? 14.221 3.773 -2.716 1.00 90.62 147 LEU A N 1
ATOM 1091 C CA . LEU A 1 147 ? 13.280 4.709 -2.093 1.00 90.62 147 LEU A CA 1
ATOM 1092 C C . LEU A 1 147 ? 11.880 4.097 -1.976 1.00 90.62 147 LEU A C 1
ATOM 1094 O O . LEU A 1 147 ? 11.241 4.217 -0.929 1.00 90.62 147 LEU A O 1
ATOM 1098 N N . ASP A 1 148 ? 11.432 3.404 -3.022 1.00 88.38 148 ASP A N 1
ATOM 1099 C CA . ASP A 1 148 ? 10.125 2.755 -3.054 1.00 88.38 148 ASP A CA 1
ATOM 1100 C C . ASP A 1 148 ? 10.015 1.620 -2.021 1.00 88.38 148 ASP A C 1
ATOM 1102 O O . ASP A 1 148 ? 9.083 1.586 -1.208 1.00 88.38 148 ASP A O 1
ATOM 1106 N N . VAL A 1 149 ? 11.027 0.747 -1.961 1.00 88.31 149 VAL A N 1
ATOM 1107 C CA . VAL A 1 149 ? 11.121 -0.312 -0.941 1.00 88.31 149 VAL A CA 1
ATOM 1108 C C . VAL A 1 149 ? 11.212 0.290 0.459 1.00 88.31 149 VAL A C 1
ATOM 1110 O O . VAL A 1 149 ? 10.505 -0.155 1.362 1.00 88.31 149 VAL A O 1
ATOM 1113 N N . GLY A 1 150 ? 12.037 1.322 0.651 1.00 88.69 150 GLY A N 1
ATOM 1114 C CA . GLY A 1 150 ? 12.212 1.993 1.937 1.00 88.69 150 GLY A CA 1
ATOM 1115 C C . GLY A 1 150 ? 10.896 2.547 2.481 1.00 88.69 150 GLY A C 1
ATOM 1116 O O . GLY A 1 150 ? 10.520 2.250 3.617 1.00 88.69 150 GLY A O 1
ATOM 1117 N N . MET A 1 151 ? 10.141 3.280 1.659 1.00 89.12 151 MET A N 1
ATOM 1118 C CA . MET A 1 151 ? 8.823 3.771 2.063 1.00 89.12 151 MET A CA 1
ATOM 1119 C C . MET A 1 151 ? 7.822 2.646 2.319 1.00 89.12 151 MET A C 1
ATOM 1121 O O . MET A 1 151 ? 7.042 2.729 3.269 1.00 89.12 151 MET A O 1
ATOM 1125 N N . THR A 1 152 ? 7.850 1.591 1.504 1.00 87.69 152 THR A N 1
ATOM 1126 C CA . THR A 1 152 ? 6.991 0.417 1.697 1.00 87.69 152 THR A CA 1
ATOM 1127 C C . THR A 1 152 ? 7.262 -0.238 3.050 1.00 87.69 152 THR A C 1
ATOM 1129 O O . THR A 1 152 ? 6.328 -0.519 3.802 1.00 87.69 152 THR A O 1
ATOM 1132 N N . CYS A 1 153 ? 8.534 -0.414 3.417 1.00 90.25 153 CYS A N 1
ATOM 1133 C CA . CYS A 1 153 ? 8.936 -0.939 4.720 1.00 90.25 153 CYS A CA 1
ATOM 1134 C C . CYS A 1 153 ? 8.436 -0.054 5.867 1.00 90.25 153 CYS A C 1
ATOM 1136 O O . CYS A 1 153 ? 7.866 -0.569 6.828 1.00 90.25 153 CYS A O 1
ATOM 1138 N N . VAL A 1 154 ? 8.578 1.271 5.761 1.00 90.62 154 VAL A N 1
ATOM 1139 C CA . VAL A 1 154 ? 8.083 2.213 6.783 1.00 90.62 154 VAL A CA 1
ATOM 1140 C C . VAL A 1 154 ? 6.557 2.125 6.924 1.00 90.62 154 VA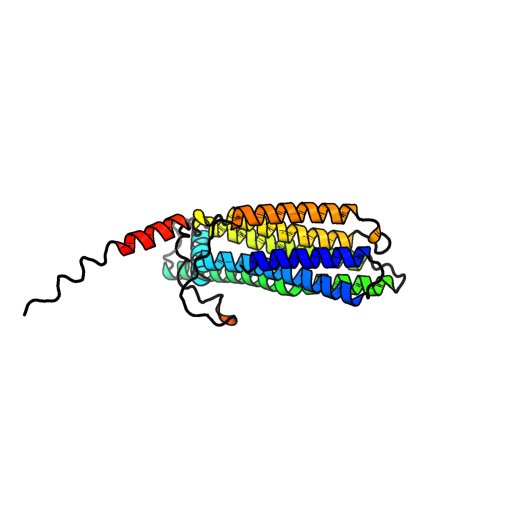L A C 1
ATOM 1142 O O . VAL A 1 154 ? 6.040 2.074 8.045 1.00 90.62 154 VAL A O 1
ATOM 1145 N N . ALA A 1 155 ? 5.826 2.031 5.811 1.00 87.88 155 ALA A N 1
ATOM 1146 C CA . ALA A 1 155 ? 4.377 1.849 5.817 1.00 87.88 155 ALA A CA 1
ATOM 1147 C C . ALA A 1 155 ? 3.970 0.514 6.475 1.00 87.88 155 ALA A C 1
ATOM 1149 O O . ALA A 1 155 ? 3.105 0.483 7.353 1.00 87.88 155 ALA A O 1
ATOM 1150 N N . ILE A 1 156 ? 4.636 -0.584 6.121 1.00 88.44 156 ILE A N 1
ATOM 1151 C CA . ILE A 1 156 ? 4.391 -1.913 6.695 1.00 88.44 156 ILE A CA 1
ATOM 1152 C C . ILE A 1 156 ? 4.662 -1.926 8.196 1.00 88.44 156 ILE A C 1
ATOM 1154 O O . ILE A 1 156 ? 3.815 -2.386 8.959 1.00 88.44 156 ILE A O 1
ATOM 1158 N N . VAL A 1 157 ? 5.801 -1.392 8.642 1.00 89.56 157 VAL A N 1
ATOM 1159 C CA . VAL A 1 157 ? 6.145 -1.327 10.070 1.00 89.56 157 VAL A CA 1
ATOM 1160 C C . VAL A 1 157 ? 5.098 -0.516 10.832 1.00 89.56 157 VAL A C 1
ATOM 1162 O O . VAL A 1 157 ? 4.633 -0.959 11.882 1.00 89.56 157 VAL A O 1
ATOM 1165 N N . SER A 1 158 ? 4.662 0.618 10.278 1.00 88.00 158 SER A N 1
ATOM 1166 C CA . SER A 1 158 ? 3.591 1.445 10.845 1.00 88.00 158 SER A CA 1
ATOM 1167 C C . SER A 1 158 ? 2.279 0.659 11.001 1.00 88.00 158 SER A C 1
ATOM 1169 O O . SER A 1 158 ? 1.686 0.647 12.083 1.00 88.00 158 SER A O 1
ATOM 1171 N N . LEU A 1 159 ? 1.860 -0.079 9.967 1.00 86.44 159 LEU A N 1
ATOM 1172 C CA . LEU A 1 159 ? 0.673 -0.940 10.011 1.00 86.44 159 LEU A CA 1
ATOM 1173 C C . LEU A 1 159 ? 0.818 -2.083 11.023 1.00 86.44 159 LEU A C 1
ATOM 1175 O O . LEU A 1 159 ? -0.112 -2.334 11.784 1.00 86.44 159 LEU A O 1
ATOM 1179 N N . VAL A 1 160 ? 1.970 -2.756 11.077 1.00 88.25 160 VAL A N 1
ATOM 1180 C CA . VAL A 1 160 ? 2.235 -3.845 12.035 1.00 88.25 160 VAL A CA 1
ATOM 1181 C C . VAL A 1 160 ? 2.177 -3.335 13.472 1.00 88.25 160 VAL A C 1
ATOM 1183 O O . VAL A 1 160 ? 1.603 -4.001 14.335 1.00 88.25 160 VAL A O 1
ATOM 1186 N N . GLN A 1 161 ? 2.744 -2.159 13.746 1.00 87.75 161 GLN A N 1
ATOM 1187 C CA . GLN A 1 161 ? 2.682 -1.546 15.073 1.00 87.75 161 GLN A CA 1
ATOM 1188 C C . GLN A 1 161 ? 1.237 -1.242 15.481 1.00 87.75 161 GLN A C 1
ATOM 1190 O O . GLN A 1 161 ? 0.848 -1.563 16.603 1.00 87.75 161 GLN A O 1
ATOM 1195 N N . LEU A 1 162 ? 0.423 -0.705 14.569 1.00 84.56 162 LEU A N 1
ATOM 1196 C CA . LEU A 1 162 ? -1.002 -0.465 14.815 1.00 84.56 162 LEU A CA 1
ATOM 1197 C C . LEU A 1 162 ? -1.781 -1.761 15.048 1.00 84.56 162 LEU A C 1
ATOM 1199 O O . LEU A 1 162 ? -2.526 -1.848 16.017 1.00 84.56 162 LEU A O 1
ATOM 1203 N N . VAL A 1 163 ? -1.562 -2.786 14.219 1.00 86.31 163 VAL A N 1
ATOM 1204 C CA . VAL A 1 163 ? -2.170 -4.118 14.384 1.00 86.31 163 VAL A CA 1
ATOM 1205 C C . VAL A 1 163 ? -1.882 -4.675 15.774 1.00 86.31 163 VAL A C 1
ATOM 1207 O O . VAL A 1 163 ? -2.797 -5.139 16.445 1.00 86.31 163 VAL A O 1
ATOM 1210 N N . LYS A 1 164 ? -0.621 -4.611 16.221 1.00 86.94 164 LYS A N 1
ATOM 1211 C CA . LYS A 1 164 ? -0.222 -5.110 17.543 1.00 86.94 164 LYS A CA 1
ATOM 1212 C C . LYS A 1 164 ? -0.891 -4.332 18.675 1.00 86.94 164 LYS A C 1
ATOM 1214 O O . LYS A 1 164 ? -1.387 -4.948 19.608 1.00 86.94 164 LYS A O 1
ATOM 1219 N N . ARG A 1 165 ? -0.933 -2.999 18.582 1.00 85.38 165 ARG A N 1
ATOM 1220 C CA . ARG A 1 165 ? -1.524 -2.133 19.619 1.00 85.38 165 ARG A CA 1
ATOM 1221 C C . ARG A 1 165 ? -3.053 -2.199 19.665 1.00 85.38 165 ARG A C 1
ATOM 1223 O O . ARG A 1 165 ? -3.646 -1.922 20.699 1.00 85.38 165 ARG A O 1
ATOM 1230 N N . PHE A 1 166 ? -3.704 -2.567 18.565 1.00 84.50 166 PHE A N 1
ATOM 1231 C CA . PHE A 1 166 ? -5.163 -2.689 18.498 1.00 84.50 166 PHE A CA 1
ATOM 1232 C C . PHE A 1 166 ? -5.680 -4.117 18.686 1.00 84.50 166 PHE A C 1
ATOM 1234 O O . PHE A 1 166 ? -6.893 -4.312 18.702 1.00 84.50 166 PHE A O 1
ATOM 1241 N N . ASP A 1 167 ? -4.799 -5.102 18.881 1.00 83.94 167 ASP A N 1
ATOM 1242 C CA . ASP A 1 167 ? -5.170 -6.518 18.993 1.00 83.94 167 ASP A CA 1
ATOM 1243 C C . ASP A 1 167 ? -6.207 -6.770 20.094 1.00 83.94 167 ASP A C 1
ATOM 1245 O O . ASP A 1 167 ? -7.208 -7.439 19.855 1.00 83.94 167 ASP A O 1
ATOM 1249 N N . ALA A 1 168 ? -6.018 -6.153 21.264 1.00 80.56 168 ALA A N 1
ATOM 1250 C CA . ALA A 1 168 ? -6.936 -6.275 22.396 1.00 80.56 168 ALA A CA 1
ATOM 1251 C C . ALA A 1 168 ? -8.253 -5.492 22.220 1.00 80.56 168 ALA A C 1
ATOM 1253 O O . ALA A 1 168 ? -9.245 -5.804 22.873 1.00 80.56 168 ALA A O 1
ATOM 1254 N N . ALA A 1 169 ? -8.272 -4.470 21.358 1.00 78.69 169 ALA A N 1
ATOM 1255 C CA . ALA A 1 169 ? -9.434 -3.602 21.153 1.00 78.69 169 ALA A CA 1
ATOM 1256 C C . ALA A 1 169 ? -10.358 -4.085 20.022 1.00 78.69 169 ALA A C 1
ATOM 1258 O O . ALA A 1 169 ? -11.506 -3.653 19.940 1.00 78.69 169 ALA A O 1
ATOM 1259 N N . ILE A 1 170 ? -9.871 -4.966 19.144 1.00 76.25 170 ILE A N 1
ATOM 1260 C CA . ILE A 1 170 ? -10.631 -5.494 18.009 1.00 76.25 170 ILE A CA 1
ATOM 1261 C C . ILE A 1 170 ? -11.187 -6.874 18.364 1.00 76.25 170 ILE A C 1
ATOM 1263 O O . ILE A 1 170 ? -10.449 -7.774 18.757 1.00 76.25 170 ILE A O 1
ATOM 1267 N N . ALA A 1 171 ? -12.485 -7.086 18.128 1.00 72.50 171 ALA A N 1
ATOM 1268 C CA . ALA A 1 171 ? -13.126 -8.378 18.361 1.00 72.50 171 ALA A CA 1
ATOM 1269 C C . ALA A 1 171 ? -12.394 -9.527 17.634 1.00 72.50 171 ALA A C 1
ATOM 1271 O O . ALA A 1 171 ? -12.161 -9.474 16.421 1.00 72.50 171 ALA A O 1
ATOM 1272 N N . ALA A 1 172 ? -12.098 -10.618 18.352 1.00 74.00 172 ALA A N 1
ATOM 1273 C CA . ALA A 1 172 ? -11.365 -11.774 17.818 1.00 74.00 172 ALA A CA 1
ATOM 1274 C C . ALA A 1 172 ? -12.032 -12.384 16.566 1.00 74.00 172 ALA A C 1
ATOM 1276 O O . ALA A 1 172 ? -11.350 -12.831 15.637 1.00 74.00 172 ALA A O 1
ATOM 1277 N N . LYS A 1 173 ? -13.370 -12.315 16.489 1.00 70.94 173 LYS A N 1
ATOM 1278 C CA . LYS A 1 173 ? -14.174 -12.746 15.330 1.00 70.94 173 LYS A CA 1
ATOM 1279 C C . LYS A 1 173 ? -13.790 -12.032 14.029 1.00 70.94 173 LYS A C 1
ATOM 1281 O O . LYS A 1 173 ? -13.904 -12.624 12.958 1.00 70.94 173 LYS A O 1
ATOM 1286 N N . PHE A 1 174 ? -13.289 -10.795 14.092 1.00 70.44 174 PHE A N 1
ATOM 1287 C CA . PHE A 1 174 ? -12.897 -10.038 12.902 1.00 70.44 174 PHE A CA 1
ATOM 1288 C C . PHE A 1 174 ? -11.609 -10.572 12.244 1.00 70.44 174 PHE A C 1
ATOM 1290 O O . PHE A 1 174 ? -11.365 -10.273 11.071 1.00 70.44 174 PHE A O 1
ATOM 1297 N N . ARG A 1 175 ? -10.808 -11.390 12.952 1.00 76.06 175 ARG A N 1
ATOM 1298 C CA . ARG A 1 175 ? -9.542 -11.978 12.466 1.00 76.06 175 ARG A CA 1
ATOM 1299 C C . ARG A 1 175 ? -8.576 -10.934 11.881 1.00 76.06 175 ARG A C 1
ATOM 1301 O O . ARG A 1 175 ? -7.980 -11.154 10.824 1.00 76.06 175 ARG A O 1
ATOM 1308 N N . HIS A 1 176 ? -8.411 -9.792 12.558 1.00 77.88 176 HIS A N 1
ATOM 1309 C CA . HIS A 1 176 ? -7.594 -8.678 12.052 1.00 77.88 176 HIS A CA 1
ATOM 1310 C C . HIS A 1 176 ? -6.145 -9.092 11.744 1.00 77.88 176 HIS A C 1
ATOM 1312 O O . HIS A 1 176 ? -5.619 -8.653 10.730 1.00 77.88 176 HIS A O 1
ATOM 1318 N N . LYS A 1 177 ? -5.527 -9.992 12.530 1.00 81.62 177 LYS A N 1
ATOM 1319 C CA . LYS A 1 177 ? -4.178 -10.531 12.253 1.00 81.62 177 LYS A CA 1
ATOM 1320 C C . LYS A 1 177 ? -4.089 -11.228 10.897 1.00 81.62 177 LYS A C 1
ATOM 1322 O O . LYS A 1 177 ? -3.210 -10.912 10.106 1.00 81.62 177 LYS A O 1
ATOM 1327 N N . GLY A 1 178 ? -5.025 -12.130 10.593 1.00 81.62 178 GLY A N 1
ATOM 1328 C CA . GLY A 1 178 ? -5.049 -12.831 9.304 1.00 81.62 178 GLY A CA 1
ATOM 1329 C C . GLY A 1 178 ? -5.269 -11.873 8.131 1.00 81.62 178 GLY A C 1
ATOM 1330 O O . GLY A 1 178 ? -4.601 -11.979 7.104 1.00 81.62 178 GLY A O 1
ATOM 1331 N N . LYS A 1 179 ? -6.163 -10.891 8.304 1.00 81.75 179 LYS A N 1
ATOM 1332 C CA . LYS A 1 179 ? -6.414 -9.847 7.298 1.00 81.75 179 LYS A CA 1
ATOM 1333 C C . LYS A 1 179 ? -5.189 -8.962 7.088 1.00 81.75 179 LYS A C 1
ATOM 1335 O O . LYS A 1 179 ? -4.836 -8.687 5.948 1.00 81.75 179 LYS A O 1
ATOM 1340 N N . ALA A 1 180 ? -4.521 -8.568 8.170 1.00 82.50 180 ALA A N 1
ATOM 1341 C CA . ALA A 1 180 ? -3.290 -7.795 8.124 1.00 82.50 180 ALA A CA 1
ATOM 1342 C C . ALA A 1 180 ? -2.173 -8.568 7.420 1.00 82.50 180 ALA A C 1
ATOM 1344 O O . ALA A 1 180 ? -1.522 -7.997 6.559 1.00 82.50 180 ALA A O 1
ATOM 1345 N N . VAL A 1 181 ? -1.994 -9.863 7.699 1.00 85.75 181 VAL A N 1
ATOM 1346 C CA . VAL A 1 181 ? -0.985 -10.695 7.016 1.00 85.75 181 VAL A CA 1
ATOM 1347 C C . VAL A 1 181 ? -1.210 -10.717 5.506 1.00 85.75 181 VAL A C 1
ATOM 1349 O O . VAL A 1 181 ? -0.262 -10.521 4.754 1.00 85.75 181 VAL A O 1
ATOM 1352 N N . ILE A 1 182 ? -2.452 -10.891 5.048 1.00 84.31 182 ILE A N 1
ATOM 1353 C CA . ILE A 1 182 ? -2.757 -10.877 3.609 1.00 84.31 182 ILE A CA 1
ATOM 1354 C C . ILE A 1 182 ? -2.515 -9.497 3.011 1.00 84.31 182 ILE A C 1
ATOM 1356 O O . ILE A 1 182 ? -1.939 -9.395 1.932 1.00 84.31 182 ILE A O 1
ATOM 1360 N N . VAL A 1 183 ? -2.935 -8.438 3.705 1.00 82.44 183 VAL A N 1
ATOM 1361 C CA . VAL A 1 183 ? -2.759 -7.073 3.208 1.00 82.44 183 VAL A CA 1
ATOM 1362 C C . VAL A 1 183 ? -1.281 -6.712 3.096 1.00 82.44 183 VAL A C 1
ATOM 1364 O O . VAL A 1 183 ? -0.835 -6.234 2.057 1.00 82.44 183 VAL A O 1
ATOM 1367 N N . LEU A 1 184 ? -0.524 -6.948 4.165 1.00 84.06 184 LEU A N 1
ATOM 1368 C CA . LEU A 1 184 ? 0.907 -6.674 4.231 1.00 84.06 184 LEU A CA 1
ATOM 1369 C C . LEU A 1 184 ? 1.669 -7.541 3.233 1.00 84.06 184 LEU A C 1
ATOM 1371 O O . LEU A 1 184 ? 2.549 -7.033 2.549 1.00 84.06 184 LEU A O 1
ATOM 1375 N N . GLY A 1 185 ? 1.291 -8.816 3.111 1.00 82.56 185 GLY A N 1
ATOM 1376 C CA . GLY A 1 185 ? 1.837 -9.731 2.118 1.00 82.56 185 GLY A CA 1
ATOM 1377 C C . GLY A 1 185 ? 1.612 -9.224 0.698 1.00 82.56 185 GLY A C 1
ATOM 1378 O O . GLY A 1 185 ? 2.559 -9.186 -0.074 1.00 82.56 185 GLY A O 1
ATOM 1379 N N . TYR A 1 186 ? 0.402 -8.763 0.368 1.00 84.81 186 TYR A N 1
ATOM 1380 C CA . TYR A 1 186 ? 0.101 -8.185 -0.943 1.00 84.81 186 TYR A CA 1
ATOM 1381 C C . TYR A 1 186 ? 0.956 -6.948 -1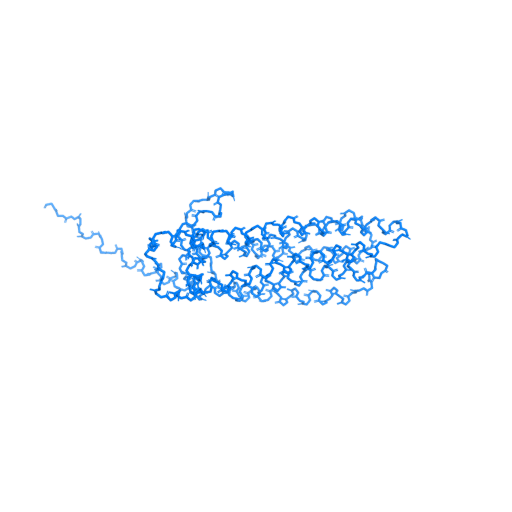.239 1.00 84.81 186 TYR A C 1
ATOM 1383 O O . TYR A 1 186 ? 1.607 -6.907 -2.279 1.00 84.81 186 TYR A O 1
ATOM 1391 N N . ILE A 1 187 ? 0.991 -5.970 -0.324 1.00 82.62 187 ILE A N 1
ATOM 1392 C CA . ILE A 1 187 ? 1.732 -4.712 -0.523 1.00 82.62 187 ILE A CA 1
ATOM 1393 C C . ILE A 1 187 ? 3.229 -4.993 -0.643 1.00 82.62 187 ILE A C 1
ATOM 1395 O O . ILE A 1 187 ? 3.857 -4.556 -1.601 1.00 82.62 187 ILE A O 1
ATOM 1399 N N . LEU A 1 188 ? 3.794 -5.757 0.298 1.00 84.31 188 LEU A N 1
ATOM 1400 C CA . LEU A 1 188 ? 5.215 -6.094 0.290 1.00 84.31 188 LEU A CA 1
ATOM 1401 C C . LEU A 1 188 ? 5.586 -6.795 -1.010 1.00 84.31 188 LEU A C 1
ATOM 1403 O O . LEU A 1 188 ? 6.554 -6.417 -1.658 1.00 84.31 188 LEU A O 1
ATOM 1407 N N . LEU A 1 189 ? 4.801 -7.798 -1.398 1.00 84.69 189 LEU A N 1
ATOM 1408 C CA . LEU A 1 189 ? 5.082 -8.583 -2.581 1.00 84.69 189 LEU A CA 1
ATOM 1409 C C . LEU A 1 189 ? 5.008 -7.729 -3.849 1.00 84.69 189 LEU A C 1
ATOM 1411 O O . LEU A 1 189 ? 5.945 -7.755 -4.637 1.00 84.69 189 LEU A O 1
ATOM 1415 N N . ARG A 1 190 ? 3.945 -6.938 -4.029 1.00 79.75 190 ARG A N 1
ATOM 1416 C CA . ARG A 1 190 ? 3.766 -6.085 -5.214 1.00 79.75 190 ARG A CA 1
ATOM 1417 C C . ARG A 1 190 ? 4.832 -5.007 -5.325 1.00 79.75 190 ARG A C 1
ATOM 1419 O O . ARG A 1 190 ? 5.425 -4.866 -6.395 1.00 79.75 190 ARG A O 1
ATOM 1426 N N . CYS A 1 191 ? 5.109 -4.292 -4.236 1.00 80.19 191 CYS A N 1
ATOM 1427 C CA . CYS A 1 191 ? 6.138 -3.258 -4.223 1.00 80.19 191 CYS A CA 1
ATOM 1428 C C . CYS A 1 191 ? 7.516 -3.876 -4.481 1.00 80.19 191 CYS A C 1
ATOM 1430 O O . CYS A 1 191 ? 8.191 -3.461 -5.413 1.00 80.19 191 CYS A O 1
ATOM 1432 N N . VAL A 1 192 ? 7.896 -4.944 -3.766 1.00 81.69 192 VAL A N 1
ATOM 1433 C CA . VAL A 1 192 ? 9.200 -5.603 -3.957 1.00 81.69 192 VAL A CA 1
ATOM 1434 C C . VAL A 1 192 ? 9.340 -6.181 -5.365 1.00 81.69 192 VAL A C 1
ATOM 1436 O O . VAL A 1 192 ? 10.374 -5.971 -5.993 1.00 81.69 192 VAL A O 1
ATOM 1439 N N . GLN A 1 193 ? 8.320 -6.859 -5.899 1.00 83.00 193 GLN A N 1
ATOM 1440 C CA . GLN A 1 193 ? 8.335 -7.353 -7.281 1.00 83.00 193 GLN A CA 1
ATOM 1441 C C . GLN A 1 193 ? 8.567 -6.206 -8.270 1.00 83.00 193 GLN A C 1
ATOM 1443 O O . GLN A 1 193 ? 9.420 -6.316 -9.149 1.00 83.00 193 GLN A O 1
ATOM 1448 N N . CYS A 1 194 ? 7.844 -5.094 -8.115 1.00 77.56 194 CYS A N 1
ATOM 1449 C CA . CYS A 1 194 ? 7.985 -3.931 -8.986 1.00 77.56 194 CYS A CA 1
ATOM 1450 C C . CYS A 1 194 ? 9.385 -3.305 -8.874 1.00 77.56 194 CYS A C 1
ATOM 1452 O O . CYS A 1 194 ? 10.043 -3.078 -9.891 1.00 77.56 194 CYS A O 1
ATOM 1454 N N . SER A 1 195 ? 9.882 -3.087 -7.653 1.00 80.50 195 SER A N 1
ATOM 1455 C CA . SER A 1 195 ? 11.193 -2.481 -7.409 1.00 80.50 195 SER A CA 1
ATOM 1456 C C . SER A 1 195 ? 12.343 -3.370 -7.892 1.00 80.50 195 SER A C 1
ATOM 1458 O O . SER A 1 195 ? 13.279 -2.862 -8.505 1.00 80.50 195 SER A O 1
ATOM 1460 N N . VAL A 1 196 ? 12.273 -4.691 -7.682 1.00 81.12 196 VAL A N 1
ATOM 1461 C CA . VAL A 1 196 ? 13.280 -5.650 -8.174 1.00 81.12 196 VAL A CA 1
ATOM 1462 C C . VAL A 1 196 ? 13.266 -5.703 -9.698 1.00 81.12 196 VAL A C 1
ATOM 1464 O O . VAL A 1 196 ? 14.324 -5.637 -10.321 1.00 81.12 196 VAL A O 1
ATOM 1467 N N . TYR A 1 197 ? 12.085 -5.759 -10.317 1.00 78.12 197 TYR A N 1
ATOM 1468 C CA . TYR A 1 197 ? 11.976 -5.760 -11.775 1.00 78.12 197 TYR A CA 1
ATOM 1469 C C . TYR A 1 197 ? 12.566 -4.483 -12.391 1.00 78.12 197 TYR A C 1
ATOM 1471 O O . TYR A 1 197 ? 13.361 -4.547 -13.328 1.00 78.12 197 TYR A O 1
ATOM 1479 N N . ASN A 1 198 ? 12.240 -3.318 -11.832 1.00 75.44 198 ASN A N 1
ATOM 1480 C CA . ASN A 1 198 ? 12.700 -2.035 -12.362 1.00 75.44 198 ASN A CA 1
ATOM 1481 C C . ASN A 1 198 ? 14.182 -1.758 -12.054 1.00 75.44 198 ASN A C 1
ATOM 1483 O O . ASN A 1 198 ? 14.891 -1.201 -12.895 1.00 75.44 198 ASN A O 1
ATOM 1487 N N . GLY A 1 199 ? 14.657 -2.147 -10.869 1.00 76.44 199 GLY A N 1
ATOM 1488 C CA . GLY A 1 199 ? 16.018 -1.881 -10.402 1.00 76.44 199 GLY A CA 1
ATOM 1489 C C . GLY A 1 199 ? 17.057 -2.885 -10.903 1.00 76.44 199 GLY A C 1
ATOM 1490 O O . GLY A 1 199 ? 18.174 -2.486 -11.229 1.00 76.44 199 GLY A O 1
ATOM 1491 N N . CYS A 1 200 ? 16.705 -4.171 -10.985 1.00 77.31 200 CYS A N 1
ATOM 1492 C CA . CYS A 1 200 ? 17.666 -5.242 -11.264 1.00 77.31 200 CYS A CA 1
ATOM 1493 C C . CYS A 1 200 ? 17.633 -5.738 -12.712 1.00 77.31 200 CYS A C 1
ATOM 1495 O O . CYS A 1 200 ? 18.654 -6.230 -13.185 1.00 77.31 200 CYS A O 1
ATOM 1497 N N . VAL A 1 201 ? 16.507 -5.620 -13.428 1.00 74.69 201 VAL A N 1
ATOM 1498 C CA . VAL A 1 201 ? 16.395 -6.136 -14.802 1.00 74.69 201 VAL A CA 1
ATOM 1499 C C . VAL A 1 201 ? 16.708 -5.023 -15.810 1.00 74.69 201 VAL A C 1
ATOM 1501 O O . VAL A 1 201 ? 15.963 -4.037 -15.907 1.00 74.69 201 VAL A O 1
ATOM 1504 N N . PRO A 1 202 ? 17.803 -5.134 -16.590 1.00 72.81 202 PRO A N 1
ATOM 1505 C CA . PRO A 1 202 ? 18.091 -4.178 -17.649 1.00 72.81 202 PRO A CA 1
ATOM 1506 C C . PRO A 1 202 ? 16.987 -4.213 -18.714 1.00 72.81 202 PRO A C 1
ATOM 1508 O O . PRO A 1 202 ? 16.440 -5.285 -18.974 1.00 72.81 202 PRO A O 1
ATOM 1511 N N . PRO A 1 203 ? 16.682 -3.087 -19.383 1.00 69.38 203 PRO A N 1
ATOM 1512 C CA . PRO A 1 203 ? 15.556 -3.016 -20.314 1.00 69.38 203 PRO A CA 1
ATOM 1513 C C . PRO A 1 203 ? 15.691 -4.019 -21.466 1.00 69.38 203 PRO A C 1
ATOM 1515 O O . PRO A 1 203 ? 14.700 -4.572 -21.919 1.00 69.38 203 PRO A O 1
ATOM 1518 N N . THR A 1 204 ? 16.929 -4.318 -21.868 1.00 67.75 204 THR A N 1
ATOM 1519 C CA . THR A 1 204 ? 17.279 -5.272 -22.929 1.00 67.75 204 THR A CA 1
ATOM 1520 C C . THR A 1 204 ? 16.939 -6.731 -22.621 1.00 67.75 204 THR A C 1
ATOM 1522 O O . THR A 1 204 ? 16.871 -7.527 -23.549 1.00 67.75 204 THR A O 1
ATOM 1525 N N . TYR A 1 205 ? 16.751 -7.101 -21.350 1.00 68.88 205 TYR A N 1
ATOM 1526 C CA . TYR A 1 205 ? 16.508 -8.491 -20.931 1.00 68.88 205 TYR A CA 1
ATOM 1527 C C . TYR A 1 205 ? 15.105 -8.715 -20.352 1.00 68.88 205 TYR A C 1
ATOM 1529 O O . TYR A 1 205 ? 14.792 -9.815 -19.901 1.00 68.88 205 TYR A O 1
ATOM 1537 N N . ARG A 1 206 ? 14.243 -7.692 -20.365 1.00 70.12 206 ARG A N 1
ATOM 1538 C CA . ARG A 1 206 ? 12.906 -7.748 -19.750 1.00 70.12 206 ARG A CA 1
ATOM 1539 C C . ARG A 1 206 ? 11.998 -8.803 -20.373 1.00 70.12 206 ARG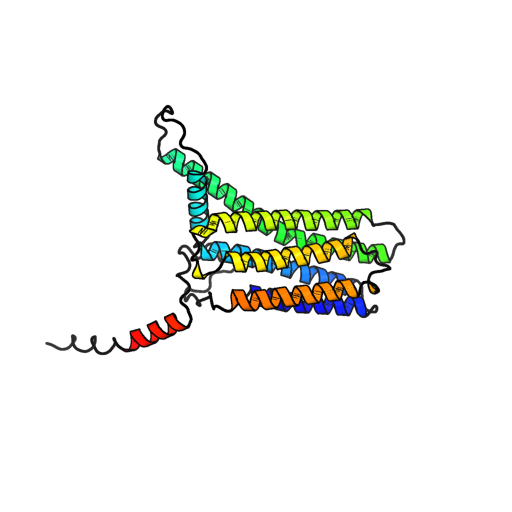 A C 1
ATOM 1541 O O . ARG A 1 206 ? 11.326 -9.529 -19.641 1.00 70.12 206 ARG A O 1
ATOM 1548 N N . ASP A 1 207 ? 12.062 -8.955 -21.689 1.00 65.00 207 ASP A N 1
ATOM 1549 C CA . ASP A 1 207 ? 11.212 -9.887 -22.440 1.00 65.00 207 ASP A CA 1
ATOM 1550 C C . ASP A 1 207 ? 11.622 -11.356 -22.220 1.00 65.00 207 ASP A C 1
ATOM 1552 O O . ASP A 1 207 ? 10.837 -12.276 -22.441 1.00 65.00 207 ASP A O 1
ATOM 1556 N N . GLN A 1 208 ? 12.840 -11.590 -21.718 1.00 66.12 208 GLN A N 1
ATOM 1557 C CA . GLN A 1 208 ? 13.381 -12.923 -21.429 1.00 66.12 208 GLN A CA 1
ATOM 1558 C C . GLN A 1 208 ? 13.091 -13.383 -19.989 1.00 66.12 208 GLN A C 1
ATOM 1560 O O . GLN A 1 208 ? 13.286 -14.551 -19.652 1.00 66.12 208 GLN A O 1
ATOM 1565 N N . CYS A 1 209 ? 12.574 -12.502 -19.127 1.00 71.75 209 CYS A N 1
ATOM 1566 C CA . CYS A 1 209 ? 12.242 -12.811 -17.734 1.00 71.75 209 CYS A CA 1
ATOM 1567 C C . CYS A 1 209 ? 10.822 -13.392 -17.573 1.00 71.75 209 CYS A C 1
ATOM 1569 O O . CYS A 1 209 ? 10.086 -13.024 -16.658 1.00 71.75 209 CYS A O 1
ATOM 1571 N N . THR A 1 210 ? 10.410 -14.324 -18.433 1.00 70.31 210 THR A N 1
ATOM 1572 C CA . THR A 1 210 ? 9.076 -14.957 -18.368 1.00 70.31 210 THR A CA 1
ATOM 1573 C C . THR A 1 210 ? 8.844 -15.726 -17.062 1.00 70.31 210 THR A C 1
ATOM 1575 O O . THR A 1 210 ? 7.745 -15.691 -16.506 1.00 70.31 210 THR A O 1
ATOM 1578 N N . TRP A 1 211 ? 9.888 -16.352 -16.511 1.00 75.88 211 TRP A N 1
ATOM 1579 C CA . TRP A 1 211 ? 9.832 -17.056 -15.224 1.00 75.88 211 TRP A CA 1
ATOM 1580 C C . TRP A 1 211 ? 9.490 -16.123 -14.051 1.00 75.88 211 TRP A C 1
ATOM 1582 O O . TRP A 1 211 ? 8.774 -16.525 -13.134 1.00 75.88 211 TRP A O 1
ATOM 1592 N N . PHE A 1 212 ? 9.955 -14.868 -14.094 1.00 78.50 212 PHE A N 1
ATOM 1593 C CA . PHE A 1 212 ? 9.665 -13.864 -13.071 1.00 78.50 212 PHE A CA 1
ATOM 1594 C C . PHE A 1 212 ? 8.163 -13.567 -13.039 1.00 78.50 212 PHE A C 1
ATOM 1596 O O . PHE A 1 212 ? 7.532 -13.623 -11.985 1.00 78.50 212 PHE A O 1
ATOM 1603 N N . TRP A 1 213 ? 7.563 -13.352 -14.210 1.00 74.31 213 TRP A N 1
ATOM 1604 C CA . TRP A 1 213 ? 6.127 -13.119 -14.338 1.00 74.31 213 TRP A CA 1
ATOM 1605 C C . TRP A 1 213 ? 5.285 -14.326 -13.914 1.00 74.31 213 TRP A C 1
ATOM 1607 O O . TRP A 1 213 ? 4.263 -14.148 -13.248 1.00 74.31 213 TRP A O 1
ATOM 1617 N N . ALA A 1 214 ? 5.730 -15.546 -14.228 1.00 76.81 214 ALA A N 1
ATOM 1618 C CA . ALA A 1 214 ? 5.074 -16.770 -13.771 1.00 76.81 214 ALA A CA 1
ATOM 1619 C C . ALA A 1 214 ? 5.076 -16.885 -12.235 1.00 76.81 214 ALA A C 1
ATOM 1621 O O . ALA A 1 214 ? 4.034 -17.167 -11.640 1.00 76.81 214 ALA A O 1
ATOM 1622 N N . MET A 1 215 ? 6.205 -16.590 -11.579 1.00 79.50 215 MET A N 1
ATOM 1623 C CA . MET A 1 215 ? 6.295 -16.567 -10.112 1.00 79.50 215 MET A CA 1
ATOM 1624 C C . MET A 1 215 ? 5.372 -15.511 -9.499 1.00 79.50 215 MET A C 1
ATOM 1626 O O . MET A 1 215 ? 4.660 -15.801 -8.536 1.00 79.50 215 MET A O 1
ATOM 1630 N N . CYS A 1 216 ? 5.311 -14.315 -10.091 1.00 80.06 216 CYS A N 1
ATOM 1631 C CA . CYS A 1 216 ? 4.390 -13.267 -9.655 1.00 80.06 216 CYS A CA 1
ATOM 1632 C C . CYS A 1 216 ? 2.921 -13.708 -9.757 1.00 80.06 216 CYS A C 1
ATOM 1634 O O . CYS A 1 216 ? 2.134 -13.436 -8.849 1.00 80.06 216 CYS A O 1
ATOM 1636 N N . LEU A 1 217 ? 2.555 -14.432 -10.820 1.00 78.44 217 LEU A N 1
ATOM 1637 C CA . LEU A 1 217 ? 1.201 -14.950 -11.025 1.00 78.44 217 LEU A CA 1
ATOM 1638 C C . LEU A 1 217 ? 0.844 -16.015 -9.979 1.00 78.44 217 LEU A C 1
ATOM 1640 O O . LEU A 1 217 ? -0.219 -15.930 -9.364 1.00 78.44 217 LEU A O 1
ATOM 1644 N N . VAL A 1 218 ? 1.745 -16.964 -9.703 1.00 81.44 218 VAL A N 1
ATOM 1645 C CA . VAL A 1 218 ? 1.555 -17.968 -8.638 1.00 81.44 218 VAL A CA 1
ATOM 1646 C C . VAL A 1 218 ? 1.333 -17.287 -7.289 1.00 81.44 218 VAL A C 1
ATOM 1648 O O . VAL A 1 218 ? 0.395 -17.623 -6.564 1.00 81.44 218 VAL A O 1
ATOM 1651 N N . GLN A 1 219 ? 2.149 -16.288 -6.960 1.00 80.56 219 GLN A N 1
ATOM 1652 C CA . GLN A 1 219 ? 2.016 -15.570 -5.696 1.00 80.56 219 GLN A CA 1
ATOM 1653 C C . GLN A 1 219 ? 0.714 -14.752 -5.626 1.00 80.56 219 GLN A C 1
ATOM 1655 O O . GLN A 1 219 ? 0.073 -14.717 -4.574 1.00 80.56 219 GLN A O 1
ATOM 1660 N N . LEU A 1 220 ? 0.267 -14.160 -6.739 1.00 79.00 220 LEU A N 1
ATOM 1661 C CA . LEU A 1 220 ? -1.031 -13.485 -6.826 1.00 79.00 220 LEU A CA 1
ATOM 1662 C C . LEU A 1 220 ? -2.197 -14.461 -6.603 1.00 79.00 220 LEU A C 1
ATOM 1664 O O . LEU A 1 220 ? -3.145 -14.126 -5.890 1.00 79.00 220 LEU A O 1
ATOM 1668 N N . VAL A 1 221 ? -2.125 -15.678 -7.150 1.00 81.69 221 VAL A N 1
ATOM 1669 C CA . VAL A 1 221 ? -3.130 -16.732 -6.920 1.00 81.69 221 VAL A CA 1
ATOM 1670 C C . VAL A 1 221 ? -3.173 -17.122 -5.444 1.00 81.69 221 VAL A C 1
ATOM 1672 O O . VAL A 1 221 ? -4.256 -17.172 -4.860 1.00 81.69 221 VAL A O 1
ATOM 1675 N N . VAL A 1 222 ? -2.013 -17.323 -4.812 1.00 84.12 222 VAL A N 1
ATOM 1676 C CA . VAL A 1 222 ? -1.919 -17.631 -3.374 1.00 84.12 222 VAL A CA 1
ATOM 1677 C C . VAL A 1 222 ? -2.525 -16.506 -2.529 1.00 84.12 222 VAL A C 1
ATOM 1679 O O . VAL A 1 222 ? -3.321 -16.775 -1.626 1.00 84.12 222 VAL A O 1
ATOM 1682 N N . LEU A 1 223 ? -2.218 -15.244 -2.843 1.00 82.38 223 LEU A N 1
ATOM 1683 C CA . LEU A 1 223 ? -2.796 -14.082 -2.161 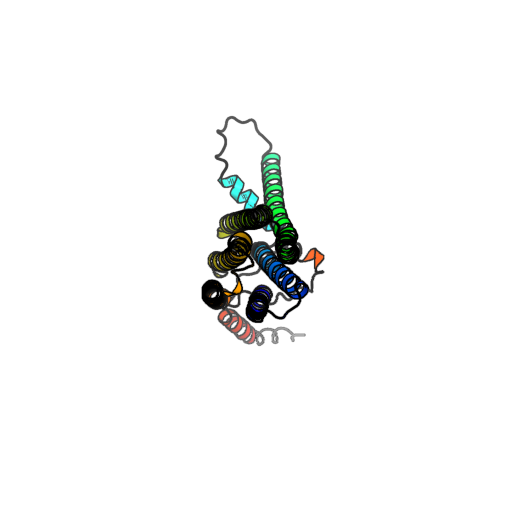1.00 82.38 223 LEU A CA 1
ATOM 1684 C C . LEU A 1 223 ? -4.308 -13.979 -2.369 1.00 82.38 223 LEU A C 1
ATOM 1686 O O . LEU A 1 223 ? -5.031 -13.672 -1.424 1.00 82.38 223 LEU A O 1
ATOM 1690 N N . THR A 1 224 ? -4.799 -14.277 -3.571 1.00 78.81 224 THR A N 1
ATOM 1691 C CA . THR A 1 224 ? -6.233 -14.256 -3.893 1.00 78.81 224 THR A CA 1
ATOM 1692 C C . THR A 1 224 ? -6.982 -15.356 -3.142 1.00 78.81 224 THR A C 1
ATOM 1694 O O . THR A 1 224 ? -8.023 -15.092 -2.539 1.00 78.81 224 THR A O 1
ATOM 1697 N N . ALA A 1 225 ? -6.430 -16.571 -3.097 1.00 81.69 225 ALA A N 1
ATOM 1698 C CA . ALA A 1 225 ? -6.982 -17.679 -2.321 1.00 81.69 225 ALA A CA 1
ATOM 1699 C C . ALA A 1 225 ? -6.979 -17.370 -0.814 1.00 81.69 225 ALA A C 1
ATOM 1701 O O . ALA A 1 225 ? -7.976 -17.598 -0.123 1.00 81.69 225 ALA A O 1
ATOM 1702 N N . GLY A 1 226 ? -5.890 -16.783 -0.306 1.00 82.00 226 GLY A N 1
ATOM 1703 C CA . GLY A 1 226 ? -5.797 -16.302 1.071 1.00 82.00 226 GLY A CA 1
ATOM 1704 C C . GLY A 1 226 ? -6.846 -15.232 1.376 1.00 82.00 226 GLY A C 1
ATOM 1705 O O . GLY A 1 226 ? -7.568 -15.341 2.370 1.00 82.00 226 GLY A O 1
ATOM 1706 N N . PHE A 1 227 ? -6.983 -14.238 0.494 1.00 79.00 227 PHE A N 1
ATOM 1707 C CA . PHE A 1 227 ? -7.990 -13.187 0.600 1.00 79.00 227 PHE A CA 1
ATOM 1708 C C . PHE A 1 2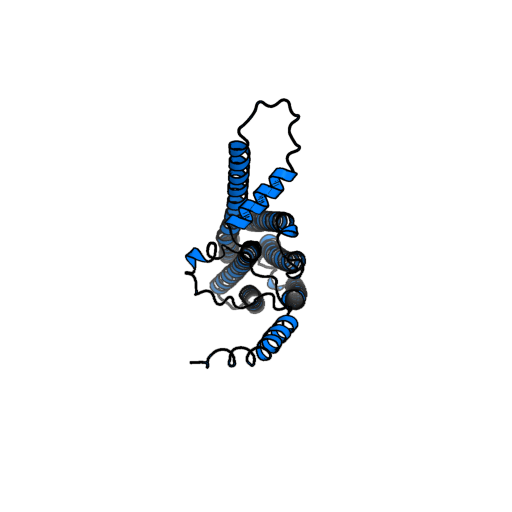27 ? -9.398 -13.779 0.645 1.00 79.00 227 PHE A C 1
ATOM 1710 O O . PHE A 1 227 ? -10.142 -13.492 1.582 1.00 79.00 227 PHE A O 1
ATOM 1717 N N . ALA A 1 228 ? -9.742 -14.666 -0.291 1.00 77.00 228 ALA A N 1
ATOM 1718 C CA . ALA A 1 228 ? -11.028 -15.352 -0.301 1.00 77.00 228 ALA A CA 1
ATOM 1719 C C . ALA A 1 228 ? -11.273 -16.093 1.022 1.00 77.00 228 ALA A C 1
ATOM 1721 O O . ALA A 1 228 ? -12.317 -15.916 1.635 1.00 77.00 228 ALA A O 1
ATOM 1722 N N . ARG A 1 229 ? -10.291 -16.841 1.537 1.00 79.81 229 ARG A N 1
ATOM 1723 C CA . ARG A 1 229 ? -10.437 -17.617 2.780 1.00 79.81 229 ARG A CA 1
ATOM 1724 C C . ARG A 1 229 ? -10.615 -16.750 4.030 1.00 79.81 229 ARG A C 1
ATOM 1726 O O . ARG A 1 229 ? -11.394 -17.099 4.916 1.00 79.81 229 ARG A O 1
ATOM 1733 N N . VAL A 1 230 ? -9.874 -15.651 4.146 1.00 78.25 230 VAL A N 1
ATOM 1734 C CA . VAL A 1 230 ? -9.860 -14.819 5.363 1.00 78.25 230 VAL A CA 1
ATOM 1735 C C . VAL A 1 230 ? -10.957 -13.754 5.354 1.00 78.25 230 VAL A C 1
ATOM 1737 O O . VAL A 1 230 ? -11.434 -13.369 6.423 1.00 78.25 230 VAL A O 1
ATOM 1740 N N . PHE A 1 231 ? -11.387 -13.307 4.173 1.00 70.19 231 PHE A N 1
ATOM 1741 C CA . PHE A 1 231 ? -12.464 -12.329 4.008 1.00 70.19 231 PHE A CA 1
ATOM 1742 C C . PHE A 1 231 ? -13.827 -12.959 3.653 1.00 70.19 231 PHE A C 1
ATOM 1744 O O . PHE A 1 231 ? -14.807 -12.220 3.601 1.00 70.19 231 PHE A O 1
ATOM 1751 N N . ALA A 1 232 ? -13.920 -14.286 3.456 1.00 58.84 232 ALA A N 1
ATOM 1752 C CA . ALA A 1 232 ? -15.183 -15.012 3.239 1.00 58.84 232 ALA A CA 1
ATOM 1753 C C . ALA A 1 232 ? -16.211 -14.898 4.381 1.00 58.84 232 ALA A C 1
ATOM 1755 O O . ALA A 1 232 ? -17.398 -14.795 4.072 1.00 58.84 232 ALA A O 1
ATOM 1756 N N . PRO A 1 233 ? -15.841 -14.883 5.681 1.00 55.44 233 PRO A N 1
ATOM 1757 C CA . PRO A 1 233 ? -16.804 -14.529 6.713 1.00 55.44 233 PRO A CA 1
ATOM 1758 C C . PRO A 1 233 ? -17.192 -13.066 6.496 1.00 55.44 233 PRO A C 1
ATOM 1760 O O . PRO A 1 233 ? -16.335 -12.183 6.573 1.00 55.44 233 PRO A O 1
ATOM 1763 N N . SER A 1 234 ? -18.466 -12.810 6.197 1.00 50.19 234 SER A N 1
ATOM 1764 C CA . SER A 1 234 ? -19.014 -11.477 5.952 1.00 50.19 234 SER A CA 1
ATOM 1765 C C . SER A 1 234 ? -18.875 -10.594 7.197 1.00 50.19 234 SER A C 1
ATOM 1767 O O . SER A 1 234 ? -19.805 -10.438 7.977 1.00 50.19 234 SER A O 1
ATOM 1769 N N . THR A 1 235 ? -17.707 -9.985 7.401 1.00 50.09 235 THR A N 1
ATOM 1770 C CA . THR A 1 235 ? -17.449 -9.057 8.517 1.00 50.09 235 THR A CA 1
ATOM 1771 C C . THR A 1 235 ? -17.985 -7.648 8.260 1.00 50.09 235 THR A C 1
ATOM 1773 O O . THR A 1 235 ? -17.534 -6.688 8.875 1.00 50.09 235 THR A O 1
ATOM 1776 N N . PHE A 1 236 ? -18.896 -7.494 7.302 1.00 48.53 236 PHE A N 1
ATOM 1777 C CA . PHE A 1 236 ? -19.509 -6.216 6.974 1.00 48.53 236 PHE A CA 1
ATOM 1778 C C . PHE A 1 236 ? -21.018 -6.383 7.011 1.00 48.53 236 PHE A C 1
ATOM 1780 O O . PHE A 1 236 ? -21.616 -6.844 6.042 1.00 48.53 236 PHE A O 1
ATOM 1787 N N . HIS A 1 237 ? -21.627 -5.978 8.122 1.00 43.44 237 HIS A N 1
ATOM 1788 C CA . HIS A 1 237 ? -23.012 -5.545 8.066 1.00 43.44 237 HIS A CA 1
ATOM 1789 C C . HIS A 1 237 ? -23.077 -4.174 7.396 1.00 43.44 237 HIS A C 1
ATOM 1791 O O . HIS A 1 237 ? -22.226 -3.312 7.633 1.00 43.44 237 HIS A O 1
ATOM 1797 N N . ALA A 1 238 ? -24.086 -3.979 6.551 1.00 40.97 238 ALA A N 1
ATOM 1798 C CA . ALA A 1 238 ? -24.451 -2.654 6.088 1.00 40.97 238 ALA A CA 1
ATOM 1799 C C . ALA A 1 238 ? -24.931 -1.860 7.309 1.00 40.97 238 ALA A C 1
ATOM 1801 O O . ALA A 1 238 ? -25.987 -2.154 7.862 1.00 40.97 238 ALA A O 1
ATOM 1802 N N . MET A 1 239 ? -24.140 -0.889 7.768 1.00 44.28 239 MET A N 1
ATOM 1803 C CA . MET A 1 239 ? -24.643 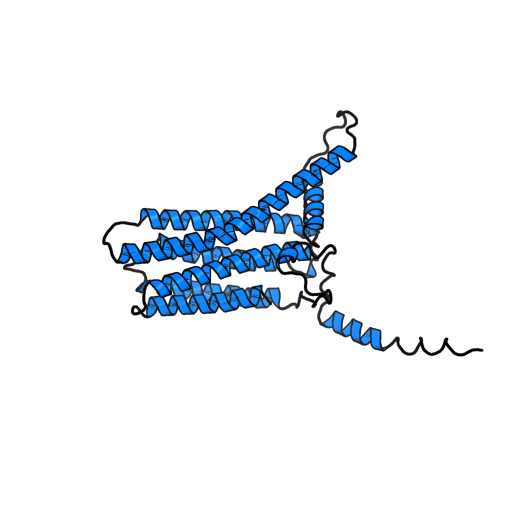0.064 8.751 1.00 44.28 239 MET A CA 1
ATOM 1804 C C . MET A 1 239 ? -25.708 0.926 8.074 1.00 44.28 239 MET A C 1
ATOM 1806 O O . MET A 1 239 ? -25.455 1.510 7.022 1.00 44.28 239 MET A O 1
ATOM 1810 N N . SER A 1 240 ? -26.888 1.006 8.683 1.00 43.09 240 SER A N 1
ATOM 1811 C CA . SER A 1 240 ? -28.028 1.805 8.221 1.00 43.09 240 SER A CA 1
ATOM 1812 C C . SER A 1 240 ? -27.851 3.316 8.429 1.00 43.09 240 SER A C 1
ATOM 1814 O O . SER A 1 240 ? -28.757 4.086 8.118 1.00 43.09 240 SER A O 1
ATOM 1816 N N . TYR A 1 241 ? -26.698 3.769 8.931 1.00 45.03 241 TYR A N 1
ATOM 1817 C CA . TYR A 1 241 ? -26.448 5.190 9.151 1.00 45.03 241 TYR A CA 1
ATOM 1818 C C . TYR A 1 241 ? -26.115 5.912 7.839 1.00 45.03 241 TYR A C 1
ATOM 1820 O O . TYR A 1 241 ? -25.332 5.433 7.016 1.00 45.03 241 TYR A O 1
ATOM 1828 N N . GLY A 1 242 ? -26.773 7.062 7.646 1.00 45.84 242 GLY A N 1
ATOM 1829 C CA . GLY A 1 242 ? -26.795 7.840 6.408 1.00 45.84 242 GLY A CA 1
ATOM 1830 C C . GLY A 1 242 ? -25.412 8.099 5.816 1.00 45.84 242 GLY A C 1
ATOM 1831 O O . GLY A 1 242 ? -24.444 8.308 6.541 1.00 45.84 242 GLY A O 1
ATOM 1832 N N . ARG A 1 243 ? -25.333 8.075 4.477 1.00 44.50 243 ARG A N 1
ATOM 1833 C CA . ARG A 1 243 ? -24.097 8.221 3.690 1.00 44.50 243 ARG A CA 1
ATOM 1834 C C . ARG A 1 243 ? -23.301 9.454 4.147 1.00 44.50 243 ARG A C 1
ATOM 1836 O O . ARG A 1 243 ? -23.701 10.570 3.813 1.00 44.50 243 ARG A O 1
ATOM 1843 N N . PRO A 1 244 ? -22.168 9.296 4.853 1.00 45.50 244 PRO A N 1
ATOM 1844 C CA . PRO A 1 244 ? -21.355 10.447 5.202 1.00 45.50 244 PRO A CA 1
ATOM 1845 C C . PRO A 1 244 ? -20.621 10.982 3.971 1.00 45.50 244 PRO A C 1
ATOM 1847 O O . PRO A 1 244 ? -20.255 10.228 3.065 1.00 45.50 244 PRO A O 1
ATOM 1850 N N . ALA A 1 245 ? -20.362 12.291 3.960 1.00 44.19 245 ALA A N 1
ATOM 1851 C CA . ALA A 1 245 ? -19.514 12.923 2.955 1.00 44.19 245 ALA A CA 1
ATOM 1852 C C . ALA A 1 245 ? -18.128 12.249 2.919 1.00 44.19 245 ALA A C 1
ATOM 1854 O O . ALA A 1 245 ? -17.527 12.002 3.966 1.00 44.19 245 ALA A O 1
ATOM 1855 N N . LEU A 1 246 ? -17.604 11.978 1.715 1.00 46.59 246 LEU A N 1
ATOM 1856 C CA . LEU A 1 246 ? -16.335 11.262 1.481 1.00 46.59 246 LEU A CA 1
ATOM 1857 C C . LEU A 1 246 ? -15.142 11.845 2.263 1.00 46.59 246 LEU A C 1
ATOM 1859 O O . LEU A 1 246 ? -14.245 11.103 2.657 1.00 46.59 246 LEU A O 1
ATOM 1863 N N . SER A 1 247 ? -15.156 13.152 2.533 1.00 42.44 247 SER A N 1
ATOM 1864 C CA . SER A 1 247 ? -14.126 13.858 3.301 1.00 42.44 247 SER A CA 1
ATOM 1865 C C . SER A 1 247 ? -14.179 13.611 4.815 1.00 42.44 247 SER A C 1
ATOM 1867 O O . SER A 1 247 ? -13.161 13.780 5.478 1.00 42.44 247 SER A O 1
ATOM 1869 N N . ARG A 1 248 ? -15.320 13.171 5.366 1.00 48.97 248 ARG A N 1
ATOM 1870 C CA . ARG A 1 248 ? -15.534 12.922 6.808 1.00 48.97 248 ARG A CA 1
ATOM 1871 C C . ARG A 1 248 ? -15.698 11.447 7.170 1.00 48.97 248 ARG A C 1
ATOM 1873 O O . ARG A 1 248 ? -15.881 11.128 8.335 1.00 48.97 248 ARG A O 1
ATOM 1880 N N . VAL A 1 249 ? -15.584 10.534 6.204 1.00 53.41 249 VAL A N 1
ATOM 1881 C CA . VAL A 1 249 ? -15.673 9.071 6.408 1.00 53.41 249 VAL A CA 1
ATOM 1882 C C . VAL A 1 249 ? -14.749 8.558 7.532 1.00 53.41 249 VAL A C 1
ATOM 1884 O O . VAL A 1 249 ? -15.054 7.551 8.162 1.00 53.41 249 VAL A O 1
ATOM 1887 N N . TRP A 1 250 ? -13.656 9.273 7.804 1.00 46.44 250 TRP A N 1
ATOM 1888 C CA . TRP A 1 250 ? -12.662 8.993 8.848 1.00 46.44 250 TRP A CA 1
ATOM 1889 C C . TRP A 1 250 ? -13.138 9.310 10.278 1.00 46.44 250 TRP A C 1
ATOM 1891 O O . TRP A 1 250 ? -12.649 8.691 11.220 1.00 46.44 250 TRP A O 1
ATOM 1901 N N . ASP A 1 251 ? -14.100 10.225 10.429 1.00 46.06 251 ASP A N 1
ATOM 1902 C CA . ASP A 1 251 ? -14.543 10.780 11.720 1.00 46.06 251 ASP A CA 1
ATOM 1903 C C . ASP A 1 251 ? -15.989 10.382 12.083 1.00 46.06 251 ASP A C 1
ATOM 1905 O O . ASP A 1 251 ? -16.505 10.774 13.125 1.00 46.06 251 ASP A O 1
ATOM 1909 N N . VAL A 1 252 ? -16.671 9.606 11.230 1.00 49.22 252 VAL A N 1
ATOM 1910 C CA . VAL A 1 252 ? -18.126 9.355 11.341 1.00 49.22 252 VAL A CA 1
ATOM 1911 C C . VAL A 1 252 ? -18.497 8.212 12.291 1.00 49.22 252 VAL A C 1
ATOM 1913 O O . VAL A 1 252 ? -19.643 8.126 12.722 1.00 49.22 252 VAL A O 1
ATOM 1916 N N . PHE A 1 253 ? -17.559 7.356 12.688 1.00 49.78 253 PHE A N 1
ATOM 1917 C CA . PHE A 1 253 ? -17.857 6.290 13.644 1.00 49.78 253 PHE A CA 1
ATOM 1918 C C . PHE A 1 253 ? -17.353 6.682 15.029 1.00 49.78 253 PHE A C 1
ATOM 1920 O O . PHE A 1 253 ? -16.233 6.359 15.390 1.00 49.78 253 PHE A O 1
ATOM 1927 N N . GLN A 1 254 ? -18.186 7.394 15.795 1.00 43.09 254 GLN A N 1
ATOM 1928 C CA . GLN A 1 254 ? -17.961 7.666 17.226 1.00 43.09 254 GLN A CA 1
ATOM 1929 C C . GLN A 1 254 ? -18.219 6.429 18.111 1.00 43.09 254 GLN A C 1
ATOM 1931 O O . GLN A 1 254 ? -17.964 6.446 19.315 1.00 43.09 254 GLN A O 1
ATOM 1936 N N . HIS A 1 255 ? -18.710 5.336 17.520 1.00 43.41 255 HIS A N 1
ATOM 1937 C CA . HIS A 1 255 ? -18.992 4.085 18.209 1.00 43.41 255 HIS A CA 1
ATOM 1938 C C . HIS A 1 255 ? -18.291 2.914 17.504 1.00 43.41 255 HIS A C 1
ATOM 1940 O O . HIS A 1 255 ? -18.274 2.878 16.268 1.00 43.41 255 HIS A O 1
ATOM 1946 N N . PRO A 1 256 ? -17.701 1.964 18.260 1.00 49.97 256 PRO A N 1
ATOM 1947 C CA . PRO A 1 256 ? -17.114 0.753 17.695 1.00 49.97 256 PRO A CA 1
ATOM 1948 C C . PRO A 1 256 ? -18.134 0.015 16.838 1.00 49.97 256 PRO A C 1
ATOM 1950 O O . PRO A 1 256 ? -19.316 -0.059 17.180 1.00 49.97 256 PRO A O 1
ATOM 1953 N N . VAL A 1 257 ? -17.667 -0.524 15.709 1.00 51.09 257 VAL A N 1
ATOM 1954 C CA . VAL A 1 257 ? -18.483 -1.400 14.864 1.00 51.09 257 VAL A CA 1
ATOM 1955 C C . VAL A 1 257 ? -18.986 -2.539 15.762 1.00 51.09 257 VAL A C 1
ATOM 1957 O O . VAL A 1 257 ? -18.154 -3.195 16.395 1.00 51.09 257 VAL A O 1
ATOM 1960 N N . PRO A 1 258 ? -20.309 -2.775 15.853 1.00 51.06 258 PRO A N 1
ATOM 1961 C CA . PRO A 1 258 ? -20.850 -3.868 16.655 1.00 51.06 258 PRO A CA 1
ATOM 1962 C C . PRO A 1 258 ? -20.191 -5.194 16.270 1.00 51.06 258 PRO A C 1
ATOM 1964 O O . PRO A 1 258 ? -19.798 -5.371 15.113 1.00 51.06 258 PRO A O 1
ATOM 1967 N N . GLU A 1 259 ? -20.077 -6.131 17.217 1.00 51.66 259 GLU A N 1
ATOM 1968 C CA . GLU A 1 259 ? -19.484 -7.441 16.937 1.00 51.66 259 GLU A CA 1
ATOM 1969 C C . GLU A 1 259 ? -20.058 -8.047 15.652 1.00 51.66 259 GLU A C 1
ATOM 1971 O O . GLU A 1 259 ? -21.275 -8.089 15.458 1.00 51.66 259 GLU A O 1
ATOM 1976 N N . CYS A 1 260 ? -19.175 -8.539 14.776 1.00 46.66 260 CYS A N 1
ATOM 1977 C CA . CYS A 1 260 ? -19.586 -9.257 13.576 1.00 46.66 260 CYS A CA 1
ATOM 1978 C C . CYS A 1 260 ? -20.422 -10.479 13.986 1.00 46.66 260 CYS A C 1
ATOM 1980 O O . CYS A 1 260 ? -19.871 -11.493 14.425 1.00 46.66 260 CYS A O 1
ATOM 1982 N N . ARG A 1 261 ? -21.746 -10.373 13.843 1.00 45.97 261 ARG A N 1
ATOM 1983 C CA . ARG A 1 261 ? -22.661 -11.512 13.887 1.00 45.97 261 ARG A CA 1
ATOM 1984 C C . ARG A 1 261 ? -22.440 -12.340 12.633 1.00 45.97 261 ARG A C 1
ATOM 1986 O O . ARG A 1 261 ? -22.243 -11.801 11.542 1.00 45.97 261 ARG A O 1
ATOM 1993 N N . THR A 1 262 ? -22.397 -13.655 12.788 1.00 47.50 262 THR A N 1
ATOM 1994 C CA . THR A 1 262 ? -22.337 -14.530 11.619 1.00 47.50 262 THR A CA 1
ATOM 1995 C C . THR A 1 262 ? -23.669 -14.454 10.868 1.00 47.50 262 THR A C 1
ATOM 1997 O O . THR A 1 262 ? -24.700 -14.105 11.445 1.00 47.50 262 THR A O 1
ATOM 2000 N N . LEU A 1 263 ? -23.680 -14.776 9.572 1.00 45.25 263 LEU A N 1
ATOM 2001 C CA . LEU A 1 263 ? -24.924 -14.804 8.789 1.00 45.25 263 LEU A CA 1
ATOM 2002 C C . LEU A 1 263 ? -25.992 -15.698 9.463 1.00 45.25 263 LEU A C 1
ATOM 2004 O O . LEU A 1 263 ? -27.175 -15.374 9.444 1.00 45.25 263 LEU A O 1
ATOM 2008 N N . HIS A 1 264 ? -25.556 -16.763 10.148 1.00 47.12 264 HIS A N 1
ATOM 2009 C CA . HIS A 1 264 ? -26.409 -17.623 10.970 1.00 47.12 264 HIS A CA 1
ATOM 2010 C C . HIS A 1 264 ? -26.994 -16.933 12.209 1.00 47.12 264 HIS A C 1
ATOM 2012 O O . HIS A 1 264 ? -28.185 -17.089 12.456 1.00 47.12 264 HIS A O 1
ATOM 2018 N N . ASP A 1 265 ? -26.224 -16.121 12.938 1.00 45.16 265 ASP A N 1
ATOM 2019 C CA . ASP A 1 265 ? -26.743 -15.344 14.080 1.00 45.16 265 ASP A CA 1
ATOM 2020 C C . ASP A 1 265 ? -27.745 -14.264 13.639 1.00 45.16 265 ASP A C 1
ATOM 2022 O O . ASP A 1 265 ? -28.653 -13.883 14.380 1.00 45.16 265 ASP A O 1
ATOM 2026 N N . THR A 1 266 ? -27.574 -13.756 12.417 1.00 46.28 266 THR A N 1
ATOM 2027 C CA . THR A 1 266 ? -28.453 -12.732 11.841 1.00 46.28 266 THR A CA 1
ATOM 2028 C C . THR A 1 266 ? -29.804 -13.332 11.461 1.00 46.28 266 THR A C 1
ATOM 2030 O O . THR A 1 266 ? -30.839 -12.818 11.875 1.00 46.28 266 THR A O 1
ATOM 2033 N N . LEU A 1 267 ? -29.791 -14.483 10.778 1.00 47.25 267 LEU A N 1
ATOM 2034 C CA . LEU A 1 267 ? -31.000 -15.258 10.492 1.00 47.25 267 LEU A CA 1
ATOM 2035 C C . LEU A 1 267 ? -31.693 -15.682 11.796 1.00 47.25 267 LEU A C 1
ATOM 2037 O O . LEU A 1 267 ? -32.895 -15.495 11.943 1.00 47.25 267 LEU A O 1
ATOM 2041 N N . ALA A 1 268 ? -30.942 -16.165 12.789 1.00 50.28 268 ALA A N 1
ATOM 2042 C CA . ALA A 1 268 ? -31.510 -16.562 14.077 1.00 50.28 268 ALA A CA 1
ATOM 2043 C C . ALA A 1 268 ? -32.208 -15.404 14.816 1.00 50.28 268 ALA A C 1
ATOM 2045 O O . ALA A 1 268 ? -33.221 -15.625 15.475 1.00 50.28 268 ALA A O 1
ATOM 2046 N N . THR A 1 269 ? -31.712 -14.168 14.694 1.00 49.12 269 THR A N 1
ATOM 2047 C CA . THR A 1 269 ? -32.304 -12.999 15.367 1.00 49.12 269 THR A CA 1
ATOM 2048 C C . THR A 1 269 ? -33.464 -12.364 14.593 1.00 49.12 269 THR A C 1
ATOM 2050 O O . THR A 1 269 ? -34.430 -11.943 15.228 1.00 49.12 269 THR A O 1
ATOM 2053 N N . GLU A 1 270 ? -33.449 -12.372 13.255 1.00 48.09 270 GLU A N 1
ATOM 2054 C CA . GLU A 1 270 ? -34.615 -11.980 12.440 1.00 48.09 270 GLU A CA 1
ATOM 2055 C C . GLU A 1 270 ? -35.792 -12.950 12.615 1.00 48.09 270 GLU A C 1
ATOM 2057 O O . GLU A 1 270 ? -36.934 -12.512 12.770 1.00 48.09 270 GLU A O 1
ATOM 2062 N N . PHE A 1 271 ? -35.532 -14.260 12.689 1.00 50.12 271 PHE A N 1
ATOM 2063 C CA . PHE A 1 271 ? -36.587 -15.250 12.928 1.00 50.12 271 PHE A CA 1
ATOM 2064 C C . PHE A 1 271 ? -37.043 -15.316 14.394 1.00 50.12 271 PHE A C 1
ATOM 2066 O O . PHE A 1 271 ? -38.203 -15.637 14.646 1.00 50.12 271 PHE A O 1
ATOM 2073 N N . ALA A 1 272 ? -36.197 -14.948 15.364 1.00 49.66 272 ALA A N 1
ATOM 2074 C CA . ALA A 1 272 ? -36.614 -14.817 16.764 1.00 49.66 272 ALA A CA 1
ATOM 2075 C C . ALA A 1 272 ? -37.502 -13.578 17.005 1.00 49.66 272 ALA A C 1
ATOM 2077 O O . ALA A 1 272 ? -38.433 -13.636 17.808 1.00 49.66 272 ALA A O 1
ATOM 2078 N N . GLY A 1 273 ? -37.271 -12.475 16.281 1.00 41.41 273 GLY A N 1
ATOM 2079 C CA . GLY A 1 273 ? -38.101 -11.263 16.357 1.00 41.41 273 GLY A CA 1
ATOM 2080 C C . GLY A 1 273 ? -39.518 -11.438 15.791 1.00 41.41 273 GLY A C 1
ATOM 2081 O O . GLY A 1 273 ? -40.448 -10.768 16.239 1.00 41.41 273 GLY A O 1
ATOM 2082 N N . GLY A 1 274 ? -39.713 -12.385 14.867 1.00 40.28 274 GLY A N 1
ATOM 2083 C CA . GLY A 1 274 ? -41.023 -12.706 14.287 1.00 40.28 274 GLY A CA 1
ATOM 2084 C C . GLY A 1 274 ? -42.000 -13.397 15.247 1.00 40.28 274 GLY A C 1
ATOM 2085 O O . GLY A 1 274 ? -43.209 -13.336 15.032 1.00 40.28 274 GLY A O 1
ATOM 2086 N N . ALA A 1 275 ? -41.513 -14.008 16.333 1.00 42.97 275 ALA A N 1
ATOM 2087 C CA . ALA A 1 275 ? -42.360 -14.696 17.312 1.00 42.97 275 ALA A CA 1
ATOM 2088 C C . ALA A 1 275 ? -42.970 -13.758 18.376 1.00 42.97 275 ALA A C 1
ATOM 2090 O O . ALA A 1 275 ? -43.923 -14.141 19.054 1.00 42.97 275 ALA A O 1
ATOM 2091 N N . SER A 1 276 ? -42.478 -12.518 18.498 1.00 42.59 276 SER A N 1
ATOM 2092 C CA . SER A 1 276 ? -42.884 -11.558 19.539 1.00 42.59 276 SER A CA 1
ATOM 2093 C C . SER A 1 276 ? -43.735 -10.399 18.998 1.00 42.59 276 SER A C 1
ATOM 2095 O O . SER A 1 276 ? -43.582 -9.246 19.386 1.00 42.59 276 SER A O 1
ATOM 2097 N N . THR A 1 277 ? -44.645 -10.671 18.061 1.00 40.12 277 THR A N 1
ATOM 2098 C CA . THR A 1 277 ? -45.656 -9.682 17.620 1.00 40.12 277 THR A CA 1
ATOM 2099 C C . THR A 1 277 ? -47.079 -10.039 18.045 1.00 40.12 277 THR A C 1
ATOM 2101 O O . THR A 1 277 ? -47.985 -9.225 17.890 1.00 40.12 277 THR A O 1
ATOM 2104 N N . LYS A 1 278 ? -47.297 -11.200 18.683 1.00 42.28 278 LYS A N 1
ATOM 2105 C CA . LYS A 1 278 ? -48.622 -11.582 19.208 1.00 42.28 278 LYS A CA 1
ATOM 2106 C C . LYS A 1 278 ? -48.946 -11.067 20.616 1.00 42.28 278 LYS A C 1
ATOM 2108 O O . LYS A 1 278 ? -50.110 -11.113 20.993 1.00 42.28 278 LYS A O 1
ATOM 2113 N N . GLN A 1 279 ? -47.986 -10.545 21.384 1.00 38.66 279 GLN A N 1
ATOM 2114 C CA . GLN A 1 279 ? -48.252 -10.087 22.762 1.00 38.66 279 GLN A CA 1
ATOM 2115 C C . GLN A 1 279 ? -48.548 -8.587 22.911 1.00 38.66 279 GLN A C 1
ATOM 2117 O O . GLN A 1 279 ? -49.103 -8.185 23.928 1.00 38.66 279 GLN A O 1
ATOM 2122 N N . LEU A 1 280 ? -48.258 -7.755 21.906 1.00 41.84 280 LEU A N 1
ATOM 2123 C CA . LEU A 1 280 ? -48.462 -6.300 22.002 1.00 41.84 280 LEU A CA 1
ATOM 2124 C C . LEU A 1 280 ? -49.848 -5.817 21.544 1.00 41.84 280 LEU A C 1
ATOM 2126 O O . LEU A 1 280 ? -50.178 -4.652 21.742 1.00 41.84 280 LEU A O 1
ATOM 2130 N N . HIS A 1 281 ? -50.683 -6.702 20.989 1.00 39.66 281 HIS A N 1
ATOM 2131 C CA . HIS A 1 281 ? -52.030 -6.341 20.531 1.00 39.66 281 HIS A CA 1
ATOM 2132 C C . HIS A 1 281 ? -53.150 -6.559 21.560 1.00 39.66 281 HIS A C 1
ATOM 2134 O O . HIS A 1 281 ? -54.281 -6.171 21.285 1.00 39.66 281 HIS A O 1
ATOM 2140 N N . HIS A 1 282 ? -52.862 -7.120 22.741 1.00 39.00 282 HIS A N 1
ATOM 2141 C CA . HIS A 1 282 ? -53.900 -7.446 23.732 1.00 39.00 282 HIS A CA 1
ATOM 2142 C C . HIS A 1 282 ? -54.062 -6.439 24.884 1.00 39.00 282 HIS A C 1
ATOM 2144 O O . HIS A 1 282 ? -54.973 -6.596 25.685 1.00 39.00 282 HIS A O 1
ATOM 2150 N N . LEU A 1 283 ? -53.228 -5.395 24.963 1.00 40.59 283 LEU A N 1
ATOM 2151 C CA . LEU A 1 283 ? -53.244 -4.413 26.065 1.00 40.59 283 LEU A CA 1
ATOM 2152 C C . LEU A 1 283 ? -53.863 -3.056 25.690 1.00 40.59 283 LEU A C 1
ATOM 2154 O O . LEU A 1 283 ? -53.621 -2.054 26.357 1.00 40.59 283 LEU A O 1
ATOM 2158 N N . ARG A 1 284 ? -54.640 -2.990 24.604 1.00 39.81 284 ARG A N 1
ATOM 2159 C CA . ARG A 1 284 ? -55.201 -1.720 24.120 1.00 39.81 284 ARG A CA 1
ATOM 2160 C C . ARG A 1 284 ? -56.671 -1.797 23.729 1.00 39.81 284 ARG A C 1
ATOM 2162 O O . ARG A 1 284 ? -57.036 -1.248 22.701 1.00 39.81 284 ARG A O 1
ATOM 2169 N N . VAL A 1 285 ? -57.499 -2.453 24.535 1.00 44.53 285 VAL A N 1
ATOM 2170 C CA . VAL A 1 285 ? -58.937 -2.158 24.599 1.00 44.53 285 VAL A CA 1
ATOM 2171 C C . VAL A 1 285 ? -59.403 -2.477 26.013 1.00 44.53 285 VAL A C 1
ATOM 2173 O O . VAL A 1 285 ? -59.618 -3.636 26.323 1.00 44.53 285 VAL A O 1
ATOM 2176 N N . GLU A 1 286 ? -59.542 -1.458 26.849 1.00 35.88 286 GLU A N 1
ATOM 2177 C CA . GLU A 1 286 ? -60.529 -1.435 27.930 1.00 35.88 286 GLU A CA 1
ATOM 2178 C C . GLU A 1 286 ? -60.823 0.045 28.212 1.00 35.88 286 GLU A C 1
ATOM 2180 O O . GLU A 1 286 ? -59.916 0.828 28.504 1.00 35.88 286 GLU A O 1
ATOM 2185 N N . TYR A 1 287 ? -62.076 0.414 27.937 1.00 42.03 287 TYR A N 1
ATOM 2186 C CA . TYR A 1 287 ? -62.721 1.684 28.269 1.00 42.03 287 TYR A CA 1
ATOM 2187 C C . TYR A 1 287 ? -63.379 1.544 29.637 1.00 42.03 287 TYR A C 1
ATOM 2189 O O . TYR A 1 287 ? -63.951 0.455 29.874 1.00 42.03 287 TYR A O 1
#

Organism: NCBI:txid157072

pLDDT: mean 70.21, std 15.58, range [35.88, 90.62]

Foldseek 3Di:
DLLLVLLVVLVVLLVVLVCVLQVVPDDLVSNLVSQLVNQLSLLSLLVVLVLVLQQQLQFDLSLLVLQLVVVVVVDPPDPPPDDPDPPVVVSVVSSVVSNVLSVVLVVLSVCSNPVRSVLRSVLSVVLSVCVVPVDDCLVVLLVSLCVLLVSLVVNLVSLVVSCVSCVVSGDVVLVSVLVSCLSNLVSNLVSNLSSCLSNPPRPVCNNVVVVSSVVSVVSSVVSVVSCCVNPVFPQDDDDPDDDDDPVCSRPPRNDRDPGRDGPVSVVVVVVVVVVPPVPPPPPPDDD

Secondary structure (DSSP, 8-state):
-HHHHHHHHHHHHHHHHHHHHHT--S-HHHHHHHHHHHHHHHHHHHHHHHHHHHHHHTHHHHHHHHHHHHHHHHSPPPPTTS----HHHHHHHHHHHHHHHHHHHHHHHHHHHHHHHHHHHHHHHHHHHHTTS----HHHHHHHHHHHHHHHHHHHHHHHHHHHHHTTTS-GGG-HHHHHHHHHHHHHHHHHHHHHHHHHS-GGGGGG-HHHHHHHHHHHHHHHHHHHHHH-S-------S----TTTTTT--SSPPPP---HHHHHHHHHHHTTSSSSTTSSS---

Radius of gyration: 24.85 Å; chains: 1; bounding box: 87×35×76 Å